Protein AF-A0A8X7E556-F1 (afdb_monomer_lite)

Sequence (331 aa):
MNLLAHVLAAILVTRLVVPGTPDPTPWAVLHTPAYVSALIASVLPDLDHVPHLLRALKSGRFGPGSRSPLHELPGLAIYSATALVLGLWGLGAPFMAGIATHYLLDYGTRPVRPAHPLSERVVFYGLAPRRDLRALVYYDVGFTGFLLTALLYFLHPLSLLLAIPSAAFLLASLRGVDEGEVESGTGGVRYASLPSRAKELVLRYVRPVVRVLAPLGPSRISGLSMFLTLPVPLLVSRGHWYAAAAVLICVLILDSLDGAVARYLGISGSPTGWLTDVSADRVSEALMCVALPWPFTLLLTINVVLTLLSLRWGRNVILPLRHLAVIYLIL

Structure (mmCIF, N/CA/C/O backbone):
data_AF-A0A8X7E556-F1
#
_entry.id   AF-A0A8X7E556-F1
#
loop_
_atom_site.group_PDB
_atom_site.id
_atom_site.type_symbol
_atom_site.label_atom_id
_atom_si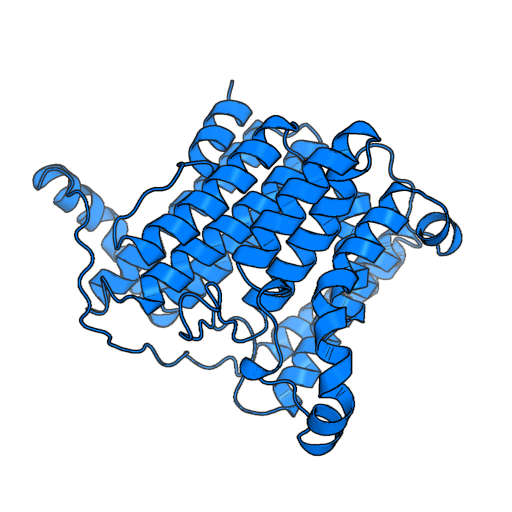te.label_alt_id
_atom_site.label_comp_id
_atom_site.label_asym_id
_atom_site.label_entity_id
_atom_site.label_seq_id
_atom_site.pdbx_PDB_ins_code
_atom_site.Cartn_x
_atom_site.Cartn_y
_atom_site.Cartn_z
_atom_site.occupancy
_atom_site.B_iso_or_equiv
_atom_site.auth_seq_id
_atom_site.auth_comp_id
_atom_site.auth_asym_id
_atom_site.auth_atom_id
_atom_site.pdbx_PDB_model_num
ATOM 1 N N . MET A 1 1 ? 13.343 -8.161 6.930 1.00 81.69 1 MET A N 1
ATOM 2 C CA . MET A 1 1 ? 12.023 -8.016 7.564 1.00 81.69 1 MET A CA 1
ATOM 3 C C . MET A 1 1 ? 12.149 -6.940 8.621 1.00 81.69 1 MET A C 1
ATOM 5 O O . MET A 1 1 ? 12.954 -7.108 9.531 1.00 81.69 1 MET A O 1
ATOM 9 N N . ASN A 1 2 ? 11.446 -5.821 8.461 1.00 91.88 2 ASN A N 1
ATOM 10 C CA . ASN A 1 2 ? 11.454 -4.729 9.433 1.00 91.88 2 ASN A CA 1
ATOM 11 C C . ASN A 1 2 ? 10.142 -4.778 10.225 1.00 91.88 2 ASN A C 1
ATOM 13 O O . ASN A 1 2 ? 9.269 -3.930 10.063 1.00 91.88 2 ASN A O 1
ATOM 17 N N . LEU A 1 3 ? 10.001 -5.818 11.055 1.00 95.19 3 LEU A N 1
ATOM 18 C CA . LEU A 1 3 ? 8.771 -6.110 11.804 1.00 95.19 3 LEU A CA 1
ATOM 19 C C . LEU A 1 3 ? 8.285 -4.905 12.615 1.00 95.19 3 LEU A C 1
ATOM 21 O O . LEU A 1 3 ? 7.090 -4.627 12.681 1.00 95.19 3 LEU A O 1
ATOM 25 N N . LEU A 1 4 ? 9.229 -4.157 13.192 1.00 96.44 4 LEU A N 1
ATOM 26 C CA . LEU A 1 4 ? 8.921 -2.970 13.974 1.00 96.44 4 LEU A CA 1
ATOM 27 C C . LEU A 1 4 ? 8.284 -1.870 13.113 1.00 96.44 4 LEU A C 1
ATOM 29 O O . LEU A 1 4 ? 7.310 -1.268 13.550 1.00 96.44 4 LEU A O 1
ATOM 33 N N . ALA A 1 5 ? 8.767 -1.632 11.889 1.00 96.69 5 ALA A N 1
ATOM 34 C CA . ALA A 1 5 ? 8.128 -0.676 10.984 1.00 96.69 5 ALA A CA 1
ATOM 35 C C . ALA A 1 5 ? 6.695 -1.091 10.618 1.00 96.69 5 ALA A C 1
ATOM 37 O O . ALA A 1 5 ? 5.811 -0.238 10.633 1.00 96.69 5 ALA A O 1
ATOM 38 N N . HIS A 1 6 ? 6.447 -2.381 10.351 1.00 97.50 6 HIS A N 1
ATOM 39 C CA . HIS A 1 6 ? 5.097 -2.885 10.058 1.00 97.50 6 HIS A CA 1
ATOM 40 C C . HIS A 1 6 ? 4.141 -2.649 11.235 1.00 97.50 6 HIS A C 1
ATOM 42 O O . HIS A 1 6 ? 3.070 -2.070 11.053 1.00 97.50 6 HIS A O 1
ATOM 48 N N . VAL A 1 7 ? 4.567 -2.998 12.452 1.00 98.00 7 VAL A N 1
ATOM 49 C CA . VAL A 1 7 ? 3.801 -2.772 13.688 1.00 98.00 7 VAL A CA 1
ATOM 50 C C . VAL A 1 7 ? 3.516 -1.284 13.913 1.00 98.00 7 VAL A C 1
ATOM 52 O O . VAL A 1 7 ? 2.371 -0.901 14.152 1.00 98.00 7 VAL A O 1
ATOM 55 N N . LEU A 1 8 ? 4.534 -0.425 13.810 1.00 97.88 8 LEU A N 1
ATOM 56 C CA . LEU A 1 8 ? 4.378 1.017 14.021 1.00 97.88 8 LEU A CA 1
ATOM 57 C C . LEU A 1 8 ? 3.446 1.646 12.977 1.00 97.88 8 LEU A C 1
ATOM 59 O O . LEU A 1 8 ? 2.578 2.440 13.338 1.00 97.88 8 LEU A O 1
ATOM 63 N N . ALA A 1 9 ? 3.592 1.280 11.700 1.00 97.88 9 ALA A N 1
ATOM 64 C CA . ALA A 1 9 ? 2.730 1.773 10.630 1.00 97.88 9 ALA A CA 1
ATOM 65 C C . ALA A 1 9 ? 1.270 1.343 10.834 1.00 97.88 9 ALA A C 1
ATOM 67 O O . ALA A 1 9 ? 0.370 2.172 10.701 1.00 97.88 9 ALA A O 1
ATOM 68 N N . ALA A 1 10 ? 1.033 0.087 11.226 1.00 98.31 10 ALA A N 1
ATOM 69 C CA . ALA A 1 10 ? -0.304 -0.419 11.513 1.00 98.31 10 ALA A CA 1
ATOM 70 C C . ALA A 1 10 ? -0.966 0.329 12.681 1.00 98.31 10 ALA A C 1
ATOM 72 O O . ALA A 1 10 ? -2.120 0.744 12.562 1.00 98.31 10 ALA A O 1
ATOM 73 N N . ILE A 1 11 ? -0.236 0.571 13.779 1.00 98.38 11 ILE A N 1
ATOM 74 C CA . ILE A 1 11 ? -0.732 1.366 14.916 1.00 98.38 11 ILE A CA 1
ATOM 75 C C . ILE A 1 11 ? -1.073 2.790 14.461 1.00 98.38 11 ILE A C 1
ATOM 77 O O . ILE A 1 11 ? -2.173 3.274 14.729 1.00 98.38 11 ILE A O 1
ATOM 81 N N . LEU A 1 12 ? -0.161 3.453 13.745 1.00 97.81 12 LEU A N 1
ATOM 82 C CA . LEU A 1 12 ? -0.348 4.826 13.276 1.00 97.81 12 LEU A CA 1
ATOM 83 C C . LEU A 1 12 ? -1.564 4.968 12.366 1.00 97.81 12 LEU A C 1
ATOM 85 O O . LEU A 1 12 ? -2.403 5.835 12.602 1.00 97.81 12 LEU A O 1
ATOM 89 N N . VAL A 1 13 ? -1.685 4.118 11.345 1.00 98.00 13 VAL A N 1
ATOM 90 C CA . VAL A 1 13 ? -2.819 4.175 10.416 1.00 98.00 13 VAL A CA 1
ATOM 91 C C . VAL A 1 13 ? -4.119 3.846 11.138 1.00 98.00 13 VAL A C 1
ATOM 93 O O . VAL A 1 13 ? -5.098 4.562 10.949 1.00 98.00 13 VAL A O 1
ATOM 96 N N . THR A 1 14 ? -4.132 2.853 12.030 1.00 98.38 14 THR A N 1
ATOM 97 C CA . THR A 1 14 ? -5.327 2.536 12.830 1.00 98.38 14 THR A CA 1
ATOM 98 C C . THR A 1 14 ? -5.754 3.737 13.668 1.00 98.38 14 THR A C 1
ATOM 100 O O . THR A 1 14 ? -6.905 4.157 13.591 1.00 98.38 14 THR A O 1
ATOM 103 N N . ARG A 1 15 ? -4.819 4.369 14.387 1.00 97.56 15 ARG A N 1
ATOM 104 C CA . ARG A 1 15 ? -5.090 5.572 15.186 1.00 97.56 15 ARG A CA 1
ATOM 105 C C . ARG A 1 15 ? -5.648 6.722 14.351 1.00 97.56 15 ARG A C 1
ATOM 107 O O . ARG A 1 15 ? -6.526 7.454 14.807 1.00 97.56 15 ARG A O 1
ATOM 114 N N . LEU A 1 16 ? -5.062 6.941 13.180 1.00 97.12 16 LEU A N 1
ATOM 115 C CA . LEU A 1 16 ? -5.322 8.103 12.338 1.00 97.12 16 LEU A CA 1
ATOM 116 C C . LEU A 1 16 ? -6.587 7.964 11.485 1.00 97.12 16 LEU A C 1
ATOM 118 O O . LEU A 1 16 ? -7.213 8.972 11.153 1.00 97.12 16 LEU A O 1
ATOM 122 N N . VAL A 1 17 ? -6.935 6.737 11.103 1.00 97.62 17 VAL A N 1
ATOM 123 C CA . VAL A 1 17 ? -7.960 6.465 10.093 1.00 97.62 17 VAL A CA 1
ATOM 124 C C . VAL A 1 17 ? -9.188 5.784 10.685 1.00 97.62 17 VAL A C 1
ATOM 126 O O . VAL A 1 17 ? -10.298 6.111 10.276 1.00 97.62 17 VAL A O 1
ATOM 129 N N . VAL A 1 18 ? -9.028 4.870 11.647 1.00 97.62 18 VAL A N 1
ATOM 130 C CA . VAL A 1 18 ? -10.161 4.115 12.194 1.00 97.62 18 VAL A CA 1
ATOM 131 C C . VAL A 1 18 ? -10.884 4.953 13.259 1.00 97.62 18 VAL A C 1
ATOM 133 O O . VAL A 1 18 ? -10.284 5.263 14.297 1.00 97.62 18 VAL A O 1
ATOM 136 N N . PRO A 1 19 ? -12.173 5.297 13.056 1.00 95.94 19 PRO A N 1
ATOM 137 C CA . PRO A 1 19 ? -12.931 6.121 13.994 1.00 95.94 19 PRO A CA 1
ATOM 138 C C . PRO A 1 19 ? -13.004 5.517 15.400 1.00 95.94 19 PRO A C 1
ATOM 140 O O . PRO A 1 19 ? -13.130 4.306 15.563 1.00 95.94 19 PRO A O 1
ATOM 143 N N . GLY A 1 20 ? -12.952 6.372 16.424 1.00 95.69 20 GLY A N 1
ATOM 144 C CA . GLY A 1 20 ? -13.083 5.956 17.826 1.00 95.69 20 GLY A CA 1
ATOM 145 C C . GLY A 1 20 ? -11.850 5.266 18.423 1.00 95.69 20 GLY A C 1
ATOM 146 O O . GLY A 1 20 ? -11.884 4.881 19.589 1.00 95.69 20 GLY A O 1
ATOM 147 N N . THR A 1 21 ? -10.755 5.131 17.670 1.00 97.38 21 THR A N 1
ATOM 148 C CA . THR A 1 21 ? -9.515 4.541 18.188 1.00 97.38 21 THR A CA 1
ATOM 149 C C . THR A 1 21 ? -8.826 5.506 19.171 1.00 97.38 21 THR A C 1
ATOM 151 O O . THR A 1 21 ? -8.514 6.636 18.780 1.00 97.38 21 THR A O 1
ATOM 154 N N . PRO A 1 22 ? -8.559 5.097 20.429 1.00 97.25 22 PRO A N 1
ATOM 155 C CA . PRO A 1 22 ? -7.905 5.941 21.431 1.00 97.25 22 PRO A CA 1
ATOM 156 C C . PRO A 1 22 ? -6.423 6.159 21.112 1.00 97.25 22 PRO A C 1
ATOM 158 O O . PRO A 1 22 ? -5.844 5.436 20.300 1.00 97.25 22 PRO A O 1
ATOM 161 N N . ASP A 1 23 ? -5.778 7.115 21.783 1.00 96.50 23 ASP A N 1
ATOM 162 C CA . ASP A 1 23 ? -4.336 7.334 21.633 1.00 96.50 23 ASP A CA 1
ATOM 163 C C . ASP A 1 23 ? -3.521 6.065 21.951 1.00 96.50 23 ASP A C 1
ATOM 165 O O . ASP A 1 23 ? -3.871 5.312 22.869 1.00 96.50 23 ASP A O 1
ATOM 169 N N . PRO A 1 24 ? -2.440 5.797 21.194 1.00 96.69 24 PRO A N 1
ATOM 170 C CA . PRO A 1 24 ? -1.721 4.527 21.207 1.00 96.69 24 PRO A CA 1
ATOM 171 C C . PRO A 1 24 ? -0.770 4.406 22.409 1.00 96.69 24 PRO A C 1
ATOM 173 O O . PRO A 1 24 ? 0.439 4.231 22.264 1.00 96.69 24 PRO A O 1
ATOM 176 N N . THR A 1 25 ? -1.308 4.491 23.625 1.00 96.50 25 THR A N 1
ATOM 177 C CA . THR A 1 25 ? -0.570 4.108 24.837 1.00 96.50 25 THR A CA 1
ATOM 178 C C . THR A 1 25 ? -0.274 2.603 24.817 1.00 96.50 25 THR A C 1
ATOM 180 O O . THR A 1 25 ? -1.049 1.847 24.222 1.00 96.50 25 THR A O 1
ATOM 183 N N . PRO A 1 26 ? 0.785 2.117 25.497 1.00 95.81 26 PRO A N 1
ATOM 184 C CA . PRO A 1 26 ? 1.066 0.680 25.568 1.00 95.81 26 PRO A CA 1
ATOM 185 C C . PRO A 1 26 ? -0.143 -0.150 26.022 1.00 95.81 26 PRO A C 1
ATOM 187 O O . PRO A 1 26 ? -0.419 -1.207 25.461 1.00 95.81 26 PRO A O 1
ATOM 190 N N . TRP A 1 27 ? -0.919 0.361 26.985 1.00 96.56 27 TRP A N 1
ATOM 191 C CA . TRP A 1 27 ? -2.146 -0.289 27.442 1.00 96.56 27 TRP A CA 1
ATOM 192 C C . TRP A 1 27 ? -3.224 -0.332 26.354 1.00 96.56 27 TRP A C 1
ATOM 194 O O . TRP A 1 27 ? -3.774 -1.400 26.081 1.00 96.56 27 TRP A O 1
ATOM 204 N N . ALA A 1 28 ? -3.503 0.806 25.709 1.00 97.62 28 ALA A N 1
ATOM 205 C CA . ALA A 1 28 ? -4.519 0.898 24.666 1.00 97.62 28 ALA A CA 1
ATOM 206 C C . ALA A 1 28 ? -4.194 -0.005 23.472 1.00 97.62 28 ALA A C 1
ATOM 208 O O . ALA A 1 28 ? -5.084 -0.697 22.984 1.00 97.62 28 ALA A O 1
ATOM 209 N N . VAL A 1 29 ? -2.932 -0.047 23.037 1.00 97.31 29 VAL A N 1
ATOM 210 C CA . VAL A 1 29 ? -2.479 -0.883 21.915 1.00 97.31 29 VAL A CA 1
ATOM 211 C C . VAL A 1 29 ? -2.721 -2.372 22.179 1.00 97.31 29 VAL A C 1
ATOM 213 O O . VAL A 1 29 ? -3.122 -3.096 21.271 1.00 97.31 29 VAL A O 1
ATOM 216 N N . LEU A 1 30 ? -2.534 -2.825 23.420 1.00 97.19 30 LEU A N 1
ATOM 217 C CA . LEU A 1 30 ? -2.695 -4.234 23.790 1.00 97.19 30 LEU A CA 1
ATOM 218 C C . LEU A 1 30 ? -4.149 -4.647 24.064 1.00 97.19 30 LEU A C 1
ATOM 220 O O . LEU A 1 30 ? -4.470 -5.823 23.926 1.00 97.19 30 LEU A O 1
ATOM 224 N N . HIS A 1 31 ? -5.022 -3.710 24.448 1.00 97.81 31 HIS A N 1
ATOM 225 C CA . HIS A 1 31 ? -6.375 -4.034 24.929 1.00 97.81 31 HIS A CA 1
ATOM 226 C C . HIS A 1 31 ? -7.508 -3.464 24.069 1.00 97.81 31 HIS A C 1
ATOM 228 O O . HIS A 1 31 ? -8.663 -3.834 24.265 1.00 97.81 31 HIS A O 1
ATOM 234 N N . THR A 1 32 ? -7.219 -2.585 23.105 1.00 98.31 32 THR A N 1
ATOM 235 C CA . THR A 1 32 ? -8.238 -2.093 22.166 1.00 98.31 32 THR A CA 1
ATOM 236 C C . THR A 1 32 ? -8.374 -3.078 21.004 1.00 98.31 32 THR A C 1
ATOM 238 O O . THR A 1 32 ? -7.392 -3.281 20.283 1.00 98.31 32 THR A O 1
ATOM 241 N N . PRO A 1 33 ? -9.573 -3.630 20.732 1.00 98.44 33 PRO A N 1
ATOM 242 C CA . PRO A 1 33 ? -9.769 -4.612 19.662 1.00 98.44 33 PRO A CA 1
ATOM 243 C C . PRO A 1 33 ? -9.285 -4.146 18.281 1.00 98.44 33 PRO A C 1
ATOM 245 O O . PRO A 1 33 ? -8.740 -4.941 17.520 1.00 98.44 33 PRO A O 1
ATOM 248 N N . ALA A 1 34 ? -9.425 -2.850 17.974 1.00 98.44 34 ALA A N 1
ATOM 249 C CA . ALA A 1 34 ? -8.929 -2.264 16.731 1.00 98.44 34 ALA A CA 1
ATOM 250 C C . ALA A 1 34 ? -7.401 -2.395 16.592 1.00 98.44 34 ALA A C 1
ATOM 252 O O . ALA A 1 34 ? -6.924 -2.901 15.578 1.00 98.44 34 ALA A O 1
ATOM 253 N N . TYR A 1 35 ? -6.633 -2.009 17.618 1.00 98.50 35 TYR A N 1
ATOM 254 C CA . TYR A 1 35 ? -5.175 -2.153 17.591 1.00 98.50 35 TYR A CA 1
ATOM 255 C C . TYR A 1 35 ? -4.755 -3.617 17.525 1.00 98.50 35 TYR A C 1
ATOM 257 O O . TYR A 1 35 ? -3.917 -3.959 16.698 1.00 98.50 35 TYR A O 1
ATOM 265 N N . VAL A 1 36 ? -5.368 -4.494 18.323 1.00 98.56 36 VAL A N 1
ATOM 266 C CA . VAL A 1 36 ? -5.051 -5.930 18.307 1.00 98.56 36 VAL A CA 1
ATOM 267 C C . VAL A 1 36 ? -5.292 -6.533 16.920 1.00 98.56 36 VAL A C 1
ATOM 269 O O . VAL A 1 36 ? -4.421 -7.222 16.393 1.00 98.56 36 VAL A O 1
ATOM 272 N N . SER A 1 37 ? -6.431 -6.220 16.294 1.00 98.62 37 SER A N 1
ATOM 273 C CA . SER A 1 37 ? -6.759 -6.651 14.930 1.00 98.62 37 SER A CA 1
ATOM 274 C C . SER A 1 37 ? -5.707 -6.181 13.917 1.00 98.62 37 SER A C 1
ATOM 276 O O . SER A 1 37 ? -5.159 -6.996 13.175 1.00 98.62 37 SER A O 1
ATOM 278 N N . ALA A 1 38 ? -5.353 -4.892 13.938 1.00 98.62 38 ALA A N 1
ATOM 279 C CA . ALA A 1 38 ? -4.345 -4.323 13.045 1.00 98.62 38 ALA A CA 1
ATOM 280 C C . ALA A 1 38 ? -2.946 -4.924 13.260 1.00 98.62 38 ALA A C 1
ATOM 282 O O . ALA A 1 38 ? -2.246 -5.219 12.292 1.00 98.62 38 ALA A O 1
ATOM 283 N N . LEU A 1 39 ? -2.545 -5.142 14.516 1.00 98.38 39 LEU A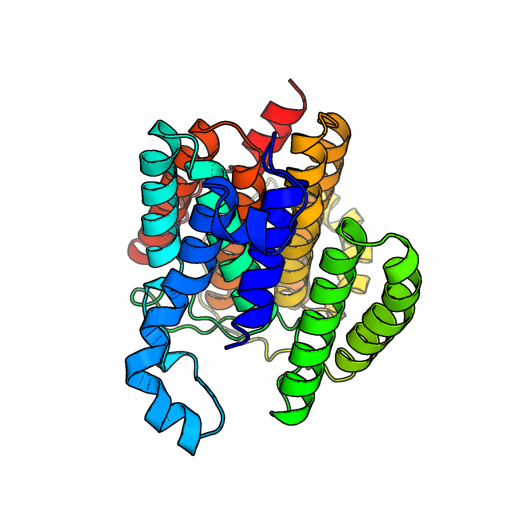 N 1
ATOM 284 C CA . LEU A 1 39 ? -1.262 -5.745 14.869 1.00 98.38 39 LEU A CA 1
ATOM 285 C C . LEU A 1 39 ? -1.152 -7.176 14.358 1.00 98.38 39 LEU A C 1
ATOM 287 O O . LEU A 1 39 ? -0.174 -7.497 13.684 1.00 98.38 39 LEU A O 1
ATOM 291 N N . ILE A 1 40 ? -2.166 -8.008 14.623 1.00 98.44 40 ILE A N 1
ATOM 292 C CA . ILE A 1 40 ? -2.225 -9.379 14.104 1.00 98.44 40 ILE A CA 1
ATOM 293 C C . ILE A 1 40 ? -2.065 -9.346 12.588 1.00 98.44 40 ILE A C 1
ATOM 295 O O . ILE A 1 40 ? -1.195 -10.026 12.050 1.00 98.44 40 ILE A O 1
ATOM 299 N N . ALA A 1 41 ? -2.848 -8.509 11.908 1.00 98.44 41 ALA A N 1
ATOM 300 C CA . ALA A 1 41 ? -2.817 -8.425 10.457 1.00 98.44 41 ALA A CA 1
ATOM 301 C C . ALA A 1 41 ? -1.454 -7.946 9.919 1.00 98.44 41 ALA A C 1
ATOM 303 O O . ALA A 1 41 ? -0.977 -8.467 8.919 1.00 98.44 41 ALA A O 1
ATOM 304 N N . SER A 1 42 ? -0.784 -7.016 10.606 1.00 97.88 42 SER A N 1
ATOM 305 C CA . SER A 1 42 ? 0.530 -6.497 10.192 1.00 97.88 42 SER A CA 1
ATOM 306 C C . SER A 1 42 ? 1.678 -7.509 10.299 1.00 97.88 42 SER A C 1
ATOM 308 O O . SER A 1 42 ? 2.676 -7.369 9.595 1.00 97.88 42 SER A O 1
ATOM 310 N N . VAL A 1 43 ? 1.542 -8.517 11.169 1.00 97.62 43 VAL A N 1
ATOM 311 C CA . VAL A 1 43 ? 2.564 -9.548 11.433 1.00 97.62 43 VAL A CA 1
ATOM 312 C C . VAL A 1 43 ? 2.244 -10.864 10.723 1.00 97.62 43 VAL A C 1
ATOM 314 O O . VAL A 1 43 ? 3.148 -11.639 10.426 1.00 97.62 43 VAL A O 1
ATOM 317 N N . LEU A 1 44 ? 0.967 -11.129 10.442 1.00 97.19 44 LEU A N 1
ATOM 318 C CA . LEU A 1 44 ? 0.502 -12.402 9.899 1.00 97.19 44 LEU A CA 1
ATOM 319 C C . LEU A 1 44 ? 1.225 -12.840 8.607 1.00 97.19 44 LEU A C 1
ATOM 321 O O . LEU A 1 44 ? 1.596 -14.014 8.555 1.00 97.19 44 LEU A O 1
ATOM 325 N N . PRO A 1 45 ? 1.478 -11.969 7.605 1.00 97.06 45 PRO A N 1
ATOM 326 C CA . PRO A 1 45 ? 2.236 -12.369 6.416 1.00 97.06 45 PRO A CA 1
ATOM 327 C C . PRO A 1 45 ? 3.657 -12.835 6.767 1.00 97.06 45 PRO A C 1
ATOM 329 O O . PRO A 1 45 ? 4.092 -13.894 6.324 1.00 97.06 45 PRO A O 1
ATOM 332 N N . ASP A 1 46 ? 4.340 -12.114 7.662 1.00 96.06 46 ASP A N 1
ATOM 333 C CA . ASP A 1 46 ? 5.726 -12.379 8.076 1.00 96.06 46 ASP A CA 1
ATOM 334 C C . ASP A 1 46 ? 5.924 -13.709 8.819 1.00 96.06 46 ASP A C 1
ATOM 336 O O . ASP A 1 46 ? 7.059 -14.172 8.968 1.00 96.06 46 ASP A O 1
ATOM 340 N N . LEU A 1 47 ? 4.853 -14.371 9.269 1.00 95.12 47 LEU A N 1
ATOM 341 C CA . LEU A 1 47 ? 4.970 -15.695 9.885 1.00 95.12 47 LEU A CA 1
ATOM 342 C C . LEU A 1 47 ? 5.535 -16.744 8.916 1.00 95.12 47 LEU A C 1
ATOM 344 O O . LEU A 1 47 ? 6.133 -17.728 9.359 1.00 95.12 47 LEU A O 1
ATOM 348 N N . ASP A 1 48 ? 5.425 -16.525 7.605 1.00 92.56 48 ASP A N 1
ATOM 349 C CA . ASP A 1 48 ? 6.013 -17.417 6.607 1.00 92.56 48 ASP A CA 1
ATOM 350 C C . ASP A 1 48 ? 7.553 -17.366 6.554 1.00 92.56 48 ASP A C 1
ATOM 352 O O . ASP A 1 48 ? 8.190 -18.253 5.984 1.00 92.56 48 ASP A O 1
ATOM 356 N N . HIS A 1 49 ? 8.171 -16.365 7.190 1.00 92.19 49 HIS A N 1
ATOM 357 C CA . HIS A 1 49 ? 9.620 -16.229 7.270 1.00 92.19 49 HIS A CA 1
ATOM 358 C C . HIS A 1 49 ? 10.223 -17.126 8.352 1.00 92.19 49 HIS A C 1
ATOM 360 O O . HIS A 1 49 ? 11.425 -17.410 8.310 1.00 92.19 49 HIS A O 1
ATOM 366 N N . VAL A 1 50 ? 9.412 -17.623 9.295 1.00 93.38 50 VAL A N 1
ATOM 367 C CA . VAL A 1 50 ? 9.865 -18.443 10.430 1.00 93.38 50 VAL A CA 1
ATOM 368 C C . VAL A 1 50 ? 10.659 -19.682 9.981 1.00 93.38 50 VAL A C 1
ATOM 370 O O . VAL A 1 50 ? 11.782 -19.860 10.465 1.00 93.38 50 VAL A O 1
ATOM 373 N N . PRO A 1 51 ? 10.201 -20.492 9.001 1.00 93.81 51 PRO A N 1
ATOM 374 C CA . PRO A 1 51 ? 10.970 -21.636 8.496 1.00 93.81 51 PRO A CA 1
ATOM 375 C C . PRO A 1 51 ? 12.306 -21.253 7.836 1.00 93.81 51 PRO A C 1
ATOM 377 O O . PRO A 1 51 ? 13.192 -22.095 7.671 1.00 93.81 51 PRO A O 1
ATOM 380 N N . HIS A 1 52 ? 12.472 -19.988 7.443 1.00 92.31 52 HIS A N 1
ATOM 381 C CA . HIS A 1 52 ? 13.642 -19.484 6.726 1.00 92.31 52 HIS A CA 1
ATOM 382 C C . HIS A 1 52 ? 14.643 -18.733 7.617 1.00 92.31 52 HIS A C 1
ATOM 384 O O . HIS A 1 52 ? 15.739 -18.420 7.144 1.00 92.31 52 HIS A O 1
ATOM 390 N N . LEU A 1 53 ? 14.332 -18.508 8.902 1.00 91.00 53 LEU A N 1
ATOM 391 C CA . LEU A 1 53 ? 15.167 -17.746 9.842 1.00 91.00 53 LEU A CA 1
ATOM 392 C C . LEU A 1 53 ? 16.613 -18.250 9.904 1.00 91.00 53 LEU A C 1
ATOM 394 O O . LEU A 1 53 ? 17.544 -17.460 9.777 1.00 91.00 53 LEU A O 1
ATOM 398 N N . LEU A 1 54 ? 16.826 -19.565 10.018 1.00 90.06 54 LEU A N 1
ATOM 399 C CA . LEU A 1 54 ? 18.177 -20.138 10.093 1.00 90.06 54 LEU A CA 1
ATOM 400 C C . LEU A 1 54 ? 19.012 -19.864 8.835 1.00 90.06 54 LEU A C 1
ATOM 402 O O . LEU A 1 54 ? 20.219 -19.643 8.927 1.00 90.06 54 LEU A O 1
ATOM 406 N N . ARG A 1 55 ? 18.385 -19.873 7.652 1.00 90.12 55 ARG A N 1
ATOM 407 C CA . ARG A 1 55 ? 19.075 -19.541 6.395 1.00 90.12 55 ARG A CA 1
ATOM 408 C C . ARG A 1 55 ? 19.355 -18.044 6.318 1.00 90.12 55 ARG A C 1
ATOM 410 O O . ARG A 1 55 ? 20.460 -17.669 5.940 1.00 90.12 55 ARG A O 1
ATOM 417 N N . ALA A 1 56 ? 18.392 -17.217 6.721 1.00 88.00 56 ALA A N 1
ATOM 418 C CA . ALA A 1 56 ? 18.521 -15.764 6.733 1.00 88.00 56 ALA A CA 1
ATOM 419 C C . ALA A 1 56 ? 19.603 -15.276 7.706 1.00 88.00 56 ALA A C 1
ATOM 421 O O . ALA A 1 56 ? 20.349 -14.364 7.368 1.00 88.00 56 ALA A O 1
ATOM 422 N N . LEU A 1 57 ? 19.753 -15.916 8.872 1.00 88.12 57 LEU A N 1
ATOM 423 C CA . LEU A 1 57 ? 20.834 -15.626 9.821 1.00 88.12 57 LEU A CA 1
ATOM 424 C C . LEU A 1 57 ? 22.218 -15.894 9.215 1.00 88.12 57 LEU A C 1
ATOM 426 O O . LEU A 1 57 ? 23.159 -15.159 9.496 1.00 88.12 57 LEU A O 1
ATOM 430 N N . LYS A 1 58 ? 22.343 -16.910 8.352 1.00 90.19 58 LYS A N 1
ATOM 431 C CA . LYS A 1 58 ? 23.601 -17.223 7.654 1.00 90.19 58 LYS A CA 1
ATOM 432 C C . LYS A 1 58 ? 23.882 -16.278 6.486 1.00 90.19 58 LYS A C 1
ATOM 434 O O . LYS A 1 58 ? 25.025 -15.891 6.282 1.00 90.19 58 LYS A O 1
ATOM 439 N N . SER A 1 59 ? 22.864 -15.930 5.699 1.00 84.75 59 SER A N 1
ATOM 440 C CA . SER A 1 59 ? 23.009 -15.062 4.520 1.00 84.75 59 SER A CA 1
ATOM 441 C C . SER A 1 59 ? 22.963 -13.567 4.848 1.00 84.75 59 SER A C 1
ATOM 443 O O . SER A 1 59 ? 23.224 -12.744 3.971 1.00 84.75 59 SER A O 1
ATOM 445 N N . GLY A 1 60 ? 22.544 -13.208 6.063 1.00 83.00 60 GLY A N 1
ATOM 446 C CA . GLY A 1 60 ? 22.233 -11.840 6.468 1.00 83.00 60 GLY A CA 1
ATOM 447 C C . GLY A 1 60 ? 20.997 -11.243 5.783 1.00 83.00 60 GLY A C 1
ATOM 448 O O . GLY A 1 60 ? 20.726 -10.059 5.968 1.00 83.00 60 GLY A O 1
ATOM 449 N N . ARG A 1 61 ? 20.251 -12.010 4.966 1.00 81.44 61 ARG A N 1
ATOM 450 C CA . ARG A 1 61 ? 19.097 -11.491 4.210 1.00 81.44 61 ARG A CA 1
ATOM 451 C C . ARG A 1 61 ? 18.033 -12.536 3.878 1.00 81.44 61 ARG A C 1
ATOM 453 O O . ARG A 1 61 ? 18.343 -13.665 3.497 1.00 81.44 61 ARG A O 1
ATOM 460 N N . PHE A 1 62 ? 16.778 -12.095 3.909 1.00 84.62 62 PHE A N 1
ATOM 461 C CA . PHE A 1 62 ? 15.654 -12.781 3.270 1.00 84.62 62 PHE A CA 1
ATOM 462 C C . PHE A 1 62 ? 15.624 -12.412 1.783 1.00 84.62 62 PHE A C 1
ATOM 464 O O . PHE A 1 62 ? 15.700 -11.233 1.435 1.00 84.62 62 PHE A O 1
ATOM 471 N N . GLY A 1 63 ? 15.574 -13.413 0.906 1.00 84.12 63 GLY A N 1
ATOM 472 C CA . GLY A 1 63 ? 15.436 -13.207 -0.538 1.00 84.12 63 GLY A CA 1
ATOM 473 C C . GLY A 1 63 ? 13.971 -13.297 -0.977 1.00 84.12 63 GLY A C 1
ATOM 474 O O . GLY A 1 63 ? 13.147 -13.793 -0.214 1.00 84.12 63 GLY A O 1
ATOM 475 N N . PRO A 1 64 ? 13.623 -12.915 -2.218 1.00 84.44 64 PRO A N 1
ATOM 476 C CA . PRO A 1 64 ? 12.252 -13.063 -2.718 1.00 84.44 64 PRO A CA 1
ATOM 477 C C . PRO A 1 64 ? 11.718 -14.500 -2.605 1.00 84.44 64 PRO A C 1
ATOM 479 O O . PRO A 1 64 ? 10.545 -14.703 -2.318 1.00 84.44 64 PRO A O 1
ATOM 482 N N . GLY A 1 65 ? 12.592 -15.502 -2.750 1.00 85.75 65 GLY A N 1
ATOM 483 C CA . GLY A 1 65 ? 12.242 -16.920 -2.623 1.00 85.75 65 GLY A CA 1
ATOM 484 C C . GLY A 1 65 ? 11.954 -17.417 -1.199 1.00 85.75 65 GLY A C 1
ATOM 485 O O . GLY A 1 65 ? 11.587 -18.576 -1.052 1.00 85.75 65 GLY A O 1
ATOM 486 N N . SER A 1 66 ? 12.131 -16.595 -0.157 1.00 87.94 66 SER A N 1
ATOM 487 C CA . SER A 1 66 ? 11.705 -16.935 1.214 1.00 87.94 66 SER A CA 1
ATOM 488 C C . SER A 1 66 ? 10.314 -16.403 1.569 1.00 87.94 66 SER A C 1
ATOM 490 O O . SER A 1 66 ? 9.904 -16.546 2.714 1.00 87.94 66 SER A O 1
ATOM 492 N N . ARG A 1 67 ? 9.630 -15.749 0.622 1.00 91.19 67 ARG A N 1
ATOM 493 C CA . ARG A 1 67 ? 8.245 -15.277 0.753 1.00 91.19 67 ARG A CA 1
ATOM 494 C C . ARG A 1 67 ? 7.296 -16.324 0.194 1.00 91.19 67 ARG A C 1
ATOM 496 O O . ARG A 1 67 ? 7.538 -16.854 -0.893 1.00 91.19 67 ARG A O 1
ATOM 503 N N . SER A 1 68 ? 6.226 -16.607 0.914 1.00 94.88 68 SER A N 1
ATOM 504 C CA . SER A 1 68 ? 5.115 -17.416 0.430 1.00 94.88 68 SER A CA 1
ATOM 505 C C . SER A 1 68 ? 4.168 -16.565 -0.431 1.00 94.88 68 SER A C 1
ATOM 507 O O . SER A 1 68 ? 4.307 -15.341 -0.495 1.00 94.88 68 SER A O 1
ATOM 509 N N . PRO A 1 69 ? 3.157 -17.176 -1.073 1.00 96.75 69 PRO A N 1
ATOM 510 C CA . PRO A 1 69 ? 2.095 -16.432 -1.751 1.00 96.75 69 PRO A CA 1
ATOM 511 C C . PRO A 1 69 ? 1.318 -15.455 -0.848 1.00 96.75 69 PRO A C 1
ATOM 513 O O . PRO A 1 69 ? 0.580 -14.620 -1.369 1.00 96.75 69 PRO A O 1
ATOM 516 N N . LEU A 1 70 ? 1.455 -15.547 0.485 1.00 96.50 70 LEU A N 1
ATOM 517 C CA . LEU A 1 70 ? 0.789 -14.653 1.435 1.00 96.50 70 LEU A CA 1
ATOM 518 C C . LEU A 1 70 ? 1.375 -13.233 1.467 1.00 96.50 70 LEU A C 1
ATOM 520 O O . LEU A 1 70 ? 0.664 -12.321 1.876 1.00 96.50 70 LEU A O 1
ATOM 524 N N . HIS A 1 71 ? 2.606 -13.010 0.997 1.00 95.75 71 HIS A N 1
ATOM 525 C CA . HIS A 1 71 ? 3.171 -11.658 0.801 1.00 95.75 71 HIS A CA 1
ATOM 526 C C . HIS A 1 71 ? 2.800 -11.031 -0.547 1.00 95.75 71 HIS A C 1
ATOM 528 O O . HIS A 1 71 ? 3.210 -9.913 -0.852 1.00 95.75 71 HIS A O 1
ATOM 534 N N . GLU A 1 72 ? 2.057 -11.756 -1.377 1.00 96.62 72 GLU A N 1
ATOM 535 C CA . GLU A 1 72 ? 1.816 -11.414 -2.775 1.00 96.62 72 GLU A CA 1
ATOM 536 C C . GLU A 1 72 ? 0.308 -11.217 -3.025 1.00 96.62 72 GLU A C 1
ATOM 538 O O . GLU A 1 72 ? -0.517 -11.385 -2.130 1.00 96.62 72 GLU A O 1
ATOM 543 N N . LEU A 1 73 ? -0.110 -10.856 -4.241 1.00 97.75 73 LEU A N 1
ATOM 544 C CA . LEU A 1 73 ? -1.522 -10.578 -4.544 1.00 97.75 73 LEU A CA 1
ATOM 545 C C . LEU A 1 73 ? -2.505 -11.706 -4.149 1.00 97.75 73 LEU A C 1
ATOM 547 O O . LEU A 1 73 ? -3.608 -11.376 -3.707 1.00 97.75 73 LEU A O 1
ATOM 551 N N . PRO A 1 74 ? -2.173 -13.014 -4.235 1.00 98.19 74 PRO A N 1
ATOM 552 C CA . PRO A 1 74 ? -3.028 -14.061 -3.671 1.00 98.19 74 PRO A CA 1
ATOM 553 C C . PRO A 1 74 ? -3.279 -13.897 -2.166 1.00 98.19 74 PRO A C 1
ATOM 555 O O . PRO A 1 74 ? -4.418 -14.040 -1.719 1.00 98.19 74 PRO A O 1
ATOM 558 N N . GLY A 1 75 ? -2.248 -13.548 -1.395 1.00 98.19 75 GLY A N 1
ATOM 559 C CA . GLY A 1 75 ? -2.369 -13.198 0.017 1.00 98.19 75 GLY A CA 1
ATOM 560 C C . GLY A 1 75 ? -3.290 -12.005 0.231 1.00 98.19 75 GLY A C 1
ATOM 561 O O . GLY A 1 75 ? -4.215 -12.085 1.036 1.00 98.19 75 GLY A O 1
ATOM 562 N N . LEU A 1 76 ? -3.124 -10.934 -0.551 1.00 98.38 76 LEU A N 1
ATOM 563 C CA . LEU A 1 76 ? -3.974 -9.744 -0.456 1.00 98.38 76 LEU A CA 1
ATOM 564 C C . LEU A 1 76 ? -5.455 -10.067 -0.712 1.00 98.38 76 LEU A C 1
ATOM 566 O O . LEU A 1 76 ? -6.325 -9.518 -0.034 1.00 98.38 76 LEU A O 1
ATOM 570 N N . ALA A 1 77 ? -5.766 -10.986 -1.632 1.00 98.44 77 ALA A N 1
ATOM 571 C CA . ALA A 1 77 ? -7.135 -11.464 -1.849 1.00 98.44 77 ALA A CA 1
ATOM 572 C C . ALA A 1 77 ? -7.692 -12.203 -0.616 1.00 98.44 77 ALA A C 1
ATOM 574 O O . ALA A 1 77 ? -8.812 -11.934 -0.183 1.00 98.44 77 ALA A O 1
ATOM 575 N N . ILE A 1 78 ? -6.905 -13.099 -0.013 1.00 98.44 78 ILE A N 1
ATOM 576 C CA . ILE A 1 78 ? -7.298 -13.838 1.201 1.00 98.44 78 ILE A CA 1
ATOM 577 C C . ILE A 1 78 ? -7.511 -12.876 2.374 1.00 98.44 78 ILE A C 1
ATOM 579 O O . ILE A 1 78 ? -8.502 -12.971 3.101 1.00 98.44 78 ILE A O 1
ATOM 583 N N . TYR A 1 79 ? -6.601 -11.925 2.561 1.00 98.56 79 TYR A N 1
ATOM 584 C CA . TYR A 1 79 ? -6.675 -10.967 3.653 1.00 98.56 79 TYR A CA 1
ATOM 585 C C . TYR A 1 79 ? -7.799 -9.948 3.474 1.00 98.56 79 TYR A C 1
ATOM 587 O O . TYR A 1 79 ? -8.465 -9.617 4.452 1.00 98.56 79 TYR A O 1
ATOM 595 N N . SER A 1 80 ? -8.077 -9.498 2.250 1.00 98.50 80 SER A N 1
ATOM 596 C CA . SER A 1 80 ? -9.234 -8.634 1.980 1.00 98.50 80 SER A CA 1
ATOM 597 C C . SER A 1 80 ? -10.562 -9.363 2.196 1.00 98.50 80 SER A C 1
ATOM 599 O O . SER A 1 80 ? -11.452 -8.810 2.843 1.00 98.50 80 SER A O 1
ATOM 601 N N . ALA A 1 81 ? -10.663 -10.638 1.807 1.00 98.56 81 ALA A N 1
ATOM 602 C CA . ALA A 1 81 ? -11.801 -11.482 2.169 1.00 98.56 81 ALA A CA 1
ATOM 603 C C . ALA A 1 81 ? -11.930 -11.676 3.694 1.00 98.56 81 ALA A C 1
ATOM 605 O O . ALA A 1 81 ? -13.029 -11.624 4.243 1.00 98.56 81 ALA A O 1
ATOM 606 N N . THR A 1 82 ? -10.810 -11.836 4.400 1.00 98.56 82 THR A N 1
ATOM 607 C CA . THR A 1 82 ? -10.793 -11.940 5.868 1.00 98.56 82 THR A CA 1
ATOM 608 C C . THR A 1 82 ? -11.254 -10.633 6.523 1.00 98.56 82 THR A C 1
ATOM 610 O O . THR A 1 82 ? -12.054 -10.665 7.456 1.00 98.56 82 THR A O 1
ATOM 613 N N . ALA A 1 83 ? -10.829 -9.478 6.000 1.00 98.50 83 ALA A N 1
ATOM 614 C CA . ALA A 1 83 ? -11.277 -8.165 6.458 1.00 98.50 83 ALA A CA 1
ATOM 615 C C . ALA A 1 83 ? -12.795 -7.979 6.297 1.00 98.50 83 ALA A C 1
ATOM 617 O O . ALA A 1 83 ? -13.426 -7.401 7.178 1.00 98.50 83 ALA A O 1
ATOM 618 N N . LEU A 1 84 ? -13.396 -8.498 5.218 1.00 98.12 84 LEU A N 1
ATOM 619 C CA . LEU A 1 84 ? -14.854 -8.488 5.034 1.00 98.12 84 LEU A CA 1
ATOM 620 C C . LEU A 1 84 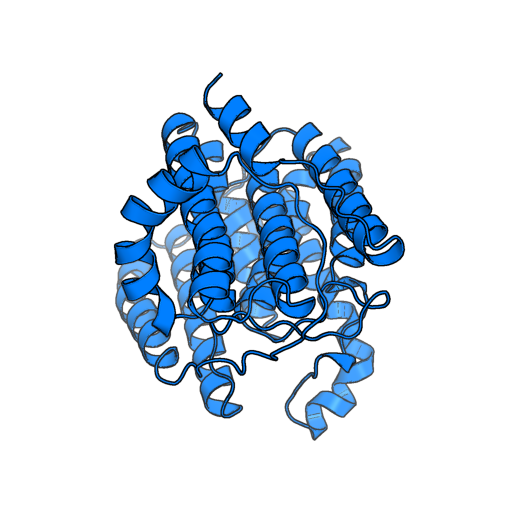? -15.570 -9.264 6.137 1.00 98.12 84 LEU A C 1
ATOM 622 O O . LEU A 1 84 ? -16.519 -8.754 6.729 1.00 98.12 84 LEU A O 1
ATOM 626 N N . VAL A 1 85 ? -15.091 -10.474 6.438 1.00 98.31 85 VAL A N 1
ATOM 627 C CA . VAL A 1 85 ? -15.652 -11.316 7.501 1.00 98.31 85 VAL A CA 1
ATOM 628 C C . VAL A 1 85 ? -15.506 -10.615 8.851 1.00 98.31 85 VAL A C 1
ATOM 630 O O . VAL A 1 85 ? -16.495 -10.418 9.549 1.00 98.31 85 VAL A O 1
ATOM 633 N N . LEU A 1 86 ? -14.307 -10.132 9.187 1.00 98.19 86 LEU A N 1
ATOM 634 C CA . LEU A 1 86 ? -14.049 -9.376 10.418 1.00 98.19 86 LEU A CA 1
ATOM 635 C C . LEU A 1 86 ? -14.843 -8.062 10.508 1.00 98.19 86 LEU A C 1
ATOM 637 O O . LEU A 1 86 ? -15.113 -7.569 11.606 1.00 98.19 86 LEU A O 1
ATOM 641 N N . GLY A 1 87 ? -15.249 -7.502 9.367 1.00 97.44 87 GLY A N 1
ATOM 642 C CA . GLY A 1 87 ? -16.130 -6.343 9.270 1.00 97.44 87 GLY A CA 1
ATOM 643 C C . GLY A 1 87 ? -17.471 -6.540 9.980 1.00 97.44 87 GLY A C 1
ATOM 644 O O . GLY A 1 87 ? -17.991 -5.577 10.537 1.00 97.44 87 GLY A O 1
ATOM 645 N N . LEU A 1 88 ? -17.971 -7.780 10.072 1.00 97.06 88 LEU A N 1
ATOM 646 C CA . LEU A 1 88 ? -19.200 -8.119 10.805 1.00 97.06 88 LEU A CA 1
ATOM 647 C C . LEU A 1 88 ? -19.105 -7.831 12.314 1.00 97.06 88 LEU A C 1
ATOM 649 O O . LEU A 1 88 ? -20.128 -7.663 12.972 1.00 97.06 88 LEU A O 1
ATOM 653 N N . TRP A 1 89 ? -17.885 -7.730 12.849 1.00 98.00 89 TRP A N 1
ATOM 654 C CA . TRP A 1 89 ? -17.602 -7.388 14.247 1.00 98.00 89 TRP A CA 1
ATOM 655 C C . TRP A 1 89 ? -16.934 -6.014 14.402 1.00 98.00 89 TRP A C 1
ATOM 657 O O . TRP A 1 89 ? -16.377 -5.713 15.454 1.00 98.00 89 TRP A O 1
ATOM 667 N N . GLY A 1 90 ? -16.929 -5.181 13.354 1.00 97.00 90 GLY A N 1
ATOM 668 C CA . GLY A 1 90 ? -16.264 -3.873 13.374 1.00 97.00 90 GLY A CA 1
ATOM 669 C C . GLY A 1 90 ? -14.729 -3.939 13.371 1.00 97.00 90 GLY A C 1
ATOM 670 O O . GLY A 1 90 ? -14.071 -2.928 13.602 1.00 97.00 90 GLY A O 1
ATOM 671 N N . LEU A 1 91 ? -14.138 -5.106 13.091 1.00 98.25 91 LEU A N 1
ATOM 672 C CA . LEU A 1 91 ? -12.682 -5.318 13.094 1.00 98.25 91 LEU A CA 1
ATOM 673 C C . LEU A 1 91 ? -12.058 -5.308 11.694 1.00 98.25 91 LEU A C 1
ATOM 675 O O . LEU A 1 91 ? -10.833 -5.360 11.580 1.00 98.25 91 LEU A O 1
ATOM 679 N N . GLY A 1 92 ? -12.879 -5.215 10.644 1.00 98.25 92 GLY A N 1
ATOM 680 C CA . GLY A 1 92 ? -12.444 -5.265 9.246 1.00 98.25 92 GLY A CA 1
ATOM 681 C C . GLY A 1 92 ? -11.545 -4.102 8.822 1.00 98.25 92 GLY A C 1
ATOM 682 O O . GLY A 1 92 ? -10.478 -4.337 8.262 1.00 98.25 92 GLY A O 1
ATOM 683 N N . ALA A 1 93 ? -11.925 -2.855 9.124 1.00 98.38 93 ALA A N 1
ATOM 684 C CA . ALA A 1 93 ? -11.112 -1.677 8.799 1.00 98.38 93 ALA A CA 1
ATOM 685 C C . ALA A 1 93 ? -9.749 -1.664 9.530 1.00 98.38 93 ALA A C 1
ATOM 687 O O . ALA A 1 93 ? -8.733 -1.490 8.856 1.00 98.38 93 ALA A O 1
ATOM 688 N N . PRO A 1 94 ? -9.664 -1.928 10.854 1.00 98.56 94 PRO A N 1
ATOM 689 C CA . PRO A 1 94 ? -8.374 -2.106 11.524 1.00 98.56 94 PRO A CA 1
ATOM 690 C C . PRO A 1 94 ? -7.532 -3.249 10.945 1.00 98.56 94 PRO A C 1
ATOM 692 O O . PRO A 1 94 ? -6.334 -3.082 10.733 1.00 98.56 94 PRO A O 1
ATOM 695 N N . PHE A 1 95 ? -8.147 -4.395 10.635 1.00 98.75 95 PHE A N 1
ATOM 696 C CA . PHE A 1 95 ? -7.434 -5.509 10.008 1.00 98.75 95 PHE A CA 1
ATOM 697 C C . PHE A 1 95 ? -6.850 -5.095 8.650 1.00 98.75 95 PHE A C 1
ATOM 699 O O . PHE A 1 95 ? -5.671 -5.320 8.372 1.00 98.75 95 PHE A O 1
ATOM 706 N N . MET A 1 96 ? -7.653 -4.416 7.823 1.00 98.62 96 MET A N 1
ATOM 707 C CA . MET A 1 96 ? -7.213 -3.879 6.537 1.00 98.62 96 MET A CA 1
ATOM 708 C C . MET A 1 96 ? -6.099 -2.839 6.701 1.00 98.62 96 MET A C 1
ATOM 710 O O . MET A 1 96 ? -5.169 -2.839 5.904 1.00 98.62 96 MET A O 1
ATOM 714 N N . ALA A 1 97 ? -6.131 -1.997 7.740 1.00 98.56 97 ALA A N 1
ATOM 715 C CA . ALA A 1 97 ? -5.048 -1.057 8.034 1.00 98.56 97 ALA A CA 1
ATOM 716 C C . ALA A 1 97 ? -3.708 -1.781 8.239 1.00 98.56 97 ALA A C 1
ATOM 718 O O . ALA A 1 97 ? -2.696 -1.383 7.658 1.00 98.56 97 ALA A O 1
ATOM 719 N N . GLY A 1 98 ? -3.704 -2.866 9.019 1.00 98.44 98 GLY A N 1
ATOM 720 C CA . GLY A 1 98 ? -2.519 -3.698 9.233 1.00 98.44 98 GLY A CA 1
ATOM 721 C C . GLY A 1 98 ? -1.999 -4.352 7.949 1.00 98.44 98 GLY A C 1
ATOM 722 O O . GLY A 1 98 ? -0.810 -4.260 7.655 1.00 98.44 98 GLY A O 1
ATOM 723 N N . ILE A 1 99 ? -2.882 -4.942 7.137 1.00 98.50 99 ILE A N 1
ATOM 724 C CA . ILE A 1 99 ? -2.496 -5.589 5.868 1.00 98.50 99 ILE A CA 1
ATOM 725 C C . ILE A 1 99 ? -2.022 -4.574 4.831 1.00 98.50 99 ILE A C 1
ATOM 727 O O . ILE A 1 99 ? -0.965 -4.752 4.231 1.00 98.50 99 ILE A O 1
ATOM 731 N N . ALA A 1 100 ? -2.773 -3.496 4.616 1.00 98.38 100 ALA A N 1
ATOM 732 C CA . ALA A 1 100 ? -2.444 -2.502 3.604 1.00 98.38 100 ALA A CA 1
ATOM 733 C C . ALA A 1 100 ? -1.110 -1.808 3.916 1.00 98.38 100 ALA A C 1
ATOM 735 O O . ALA A 1 100 ? -0.297 -1.611 3.015 1.00 98.38 100 ALA A O 1
ATOM 736 N N . THR A 1 101 ? -0.840 -1.497 5.191 1.00 98.12 101 THR A N 1
ATOM 737 C CA . THR A 1 101 ? 0.468 -0.959 5.603 1.00 98.12 101 THR A CA 1
ATOM 738 C C . THR A 1 101 ? 1.583 -1.991 5.485 1.00 98.12 101 THR A C 1
ATOM 740 O O . THR A 1 101 ? 2.667 -1.633 5.033 1.00 98.12 101 THR A O 1
ATOM 743 N N . HIS A 1 102 ? 1.334 -3.265 5.810 1.00 98.12 102 HIS A N 1
ATOM 744 C CA . HIS A 1 102 ? 2.308 -4.332 5.587 1.00 98.12 102 HIS A CA 1
ATOM 745 C C . HIS A 1 102 ? 2.745 -4.380 4.115 1.00 98.12 102 HIS A C 1
ATOM 747 O O . HIS A 1 102 ? 3.931 -4.218 3.823 1.00 98.12 102 HIS A O 1
ATOM 753 N N . TYR A 1 103 ? 1.784 -4.510 3.196 1.00 98.12 103 TYR A N 1
ATOM 754 C CA . TYR A 1 103 ? 2.041 -4.569 1.756 1.00 98.12 103 TYR A CA 1
ATOM 755 C C . TYR A 1 103 ? 2.693 -3.290 1.231 1.00 98.12 103 TYR A C 1
ATOM 757 O O . TYR A 1 103 ? 3.657 -3.375 0.477 1.00 98.12 103 TYR A O 1
ATOM 765 N N . LEU A 1 104 ? 2.233 -2.111 1.662 1.00 97.69 104 LEU A N 1
ATOM 766 C CA . LEU A 1 104 ? 2.838 -0.832 1.284 1.00 97.69 104 LEU A CA 1
ATOM 767 C C . LEU A 1 104 ? 4.332 -0.790 1.618 1.00 97.69 104 LEU A C 1
ATOM 769 O O . LEU A 1 104 ? 5.140 -0.395 0.778 1.00 97.69 104 LEU A O 1
ATOM 773 N N . LEU A 1 105 ? 4.704 -1.179 2.839 1.00 96.62 105 LEU A N 1
ATOM 774 C CA . LEU A 1 105 ? 6.101 -1.163 3.261 1.00 96.62 105 LEU A CA 1
ATOM 775 C C . LEU A 1 105 ? 6.923 -2.189 2.498 1.00 96.62 105 LEU A C 1
ATOM 777 O O . LEU A 1 105 ? 8.036 -1.891 2.071 1.00 96.62 105 LEU A O 1
ATOM 781 N N . ASP A 1 106 ? 6.386 -3.381 2.289 1.00 95.38 106 ASP A N 1
ATOM 782 C CA . ASP A 1 106 ? 7.114 -4.431 1.599 1.00 95.38 106 ASP A CA 1
ATOM 783 C C . ASP A 1 106 ? 7.341 -4.107 0.121 1.00 95.38 106 ASP A C 1
ATOM 785 O O . ASP A 1 106 ? 8.471 -4.187 -0.359 1.00 95.38 106 ASP A O 1
ATOM 789 N N . TYR A 1 107 ? 6.303 -3.640 -0.572 1.00 94.94 107 TYR A N 1
ATOM 790 C CA . TYR A 1 107 ? 6.380 -3.219 -1.970 1.00 94.94 107 TYR A CA 1
ATOM 791 C C . TYR A 1 107 ? 7.253 -1.975 -2.107 1.00 94.94 107 TYR A C 1
ATOM 793 O O . TYR A 1 107 ? 8.127 -1.907 -2.968 1.00 94.94 107 TYR A O 1
ATOM 801 N N . GLY A 1 108 ? 7.085 -1.000 -1.215 1.00 92.88 108 GLY A N 1
ATOM 802 C CA . GLY A 1 108 ? 7.869 0.225 -1.237 1.00 92.88 108 GLY A CA 1
ATOM 803 C C . GLY A 1 108 ? 9.359 -0.005 -0.996 1.00 92.88 108 GLY A C 1
ATOM 804 O O . GLY A 1 108 ? 10.191 0.674 -1.592 1.00 92.88 108 GLY A O 1
ATOM 805 N N . THR A 1 109 ? 9.722 -0.962 -0.141 1.00 91.62 109 THR A N 1
ATOM 806 C CA . THR A 1 109 ? 11.100 -1.062 0.364 1.00 91.62 109 THR A CA 1
ATOM 807 C C . THR A 1 109 ? 11.869 -2.277 -0.136 1.00 91.62 109 THR A C 1
ATOM 809 O O . THR A 1 109 ? 13.100 -2.287 -0.049 1.00 91.62 109 THR A O 1
ATOM 812 N N . ARG A 1 110 ? 11.201 -3.301 -0.684 1.00 91.31 110 ARG A N 1
ATOM 813 C CA . ARG A 1 110 ? 11.830 -4.572 -1.072 1.00 91.31 110 ARG A CA 1
ATOM 814 C C . ARG A 1 110 ? 11.446 -5.011 -2.483 1.00 91.31 110 ARG A C 1
ATOM 816 O O . ARG A 1 110 ? 10.405 -4.629 -3.004 1.00 91.31 110 ARG A O 1
ATOM 823 N N . PRO A 1 111 ? 12.276 -5.857 -3.116 1.00 92.56 111 PRO A N 1
ATOM 824 C CA . PRO A 1 111 ? 11.850 -6.623 -4.276 1.00 92.56 111 PRO A CA 1
ATOM 825 C C . PRO A 1 111 ? 10.792 -7.662 -3.878 1.00 92.56 111 PRO A C 1
ATOM 827 O O . PRO A 1 111 ? 11.004 -8.432 -2.939 1.00 92.56 111 PRO A O 1
ATOM 830 N N . VAL A 1 112 ? 9.690 -7.703 -4.619 1.00 94.06 112 VAL A N 1
ATOM 831 C CA . VAL A 1 112 ? 8.507 -8.552 -4.380 1.00 94.06 112 VAL A CA 1
ATOM 832 C C . VAL A 1 112 ? 8.232 -9.436 -5.597 1.00 94.06 112 VAL A C 1
ATOM 834 O O . VAL A 1 112 ? 8.727 -9.131 -6.682 1.00 94.06 112 VAL A O 1
ATOM 837 N N . ARG A 1 113 ? 7.452 -10.517 -5.462 1.00 95.44 113 ARG A N 1
ATOM 838 C CA . ARG A 1 113 ? 6.971 -11.332 -6.594 1.00 95.44 113 ARG A CA 1
ATOM 839 C C . ARG A 1 113 ? 5.444 -11.258 -6.650 1.00 95.44 113 ARG A C 1
ATOM 841 O O . ARG A 1 113 ? 4.791 -12.254 -6.332 1.00 95.44 113 ARG A O 1
ATOM 848 N N . PRO A 1 114 ? 4.854 -10.136 -7.108 1.00 95.19 114 PRO A N 1
ATOM 849 C CA . PRO A 1 114 ? 3.463 -9.803 -6.795 1.00 95.19 114 PRO A CA 1
ATOM 850 C C . PRO A 1 114 ? 2.429 -10.854 -7.181 1.00 95.19 114 PRO A C 1
ATOM 852 O O . PRO A 1 114 ? 1.331 -10.882 -6.643 1.00 95.19 114 PRO A O 1
ATOM 855 N N . ALA A 1 115 ? 2.755 -11.729 -8.124 1.00 95.38 115 ALA A N 1
ATOM 856 C CA . ALA A 1 115 ? 1.859 -12.752 -8.625 1.00 95.38 115 ALA A CA 1
ATOM 857 C C . ALA A 1 115 ? 2.318 -14.192 -8.355 1.00 95.38 115 ALA A C 1
ATOM 859 O O . ALA A 1 115 ? 1.783 -15.105 -8.979 1.00 95.38 115 ALA A O 1
ATOM 860 N N . HIS A 1 116 ? 3.284 -14.444 -7.471 1.00 94.75 116 HIS A N 1
ATOM 861 C CA . HIS A 1 116 ? 3.685 -15.815 -7.141 1.00 94.75 116 HIS A CA 1
ATOM 862 C C . HIS A 1 116 ? 2.497 -16.598 -6.529 1.00 94.75 116 HIS A C 1
ATOM 864 O O . HIS A 1 116 ? 1.808 -16.059 -5.661 1.00 94.75 116 HIS A O 1
ATOM 870 N N . PRO A 1 117 ? 2.211 -17.848 -6.961 1.00 95.06 117 PRO A N 1
ATOM 871 C CA . PRO A 1 117 ? 3.004 -18.703 -7.857 1.00 95.06 117 PRO A CA 1
ATOM 872 C C . PRO A 1 117 ? 2.638 -18.625 -9.349 1.00 95.06 117 PRO A C 1
ATOM 874 O O . PRO A 1 117 ? 3.180 -19.377 -10.152 1.00 95.06 117 PRO A O 1
ATOM 877 N N . LEU A 1 118 ? 1.722 -17.742 -9.752 1.00 93.88 118 LEU A N 1
ATOM 878 C CA . LEU A 1 118 ? 1.343 -17.567 -11.162 1.00 93.88 118 LEU A CA 1
ATOM 87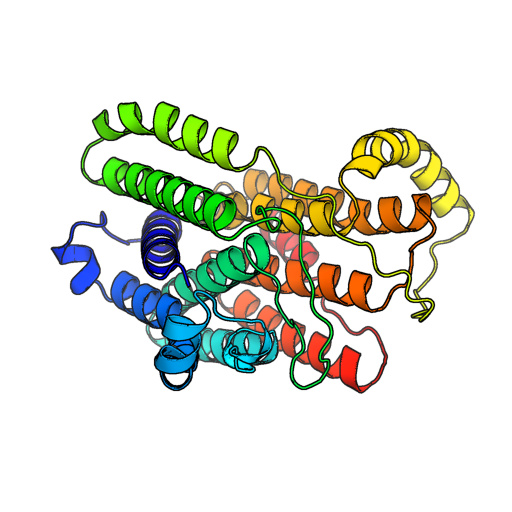9 C C . LEU A 1 118 ? 2.461 -16.927 -12.002 1.00 93.88 118 LEU A C 1
ATOM 881 O O . LEU A 1 118 ? 2.496 -17.104 -13.217 1.00 93.88 118 LEU A O 1
ATOM 885 N N . SER A 1 119 ? 3.362 -16.168 -11.374 1.00 93.75 119 SER A N 1
ATOM 886 C CA . SER A 1 119 ? 4.540 -15.575 -12.011 1.00 93.75 119 SER A CA 1
ATOM 887 C C . SER A 1 119 ? 5.677 -15.412 -11.004 1.00 93.75 119 SER A C 1
ATOM 889 O O . SER A 1 119 ? 5.478 -14.858 -9.927 1.00 93.75 119 SER A O 1
ATOM 891 N N . GLU A 1 120 ? 6.887 -15.815 -11.395 1.00 93.81 120 GLU A N 1
ATOM 892 C CA . GLU A 1 120 ? 8.118 -15.657 -10.600 1.00 93.81 120 GLU A CA 1
ATOM 893 C C . GLU A 1 120 ? 8.822 -14.309 -10.810 1.00 93.81 120 GLU A C 1
ATOM 895 O O . GLU A 1 120 ? 9.873 -14.054 -10.221 1.00 93.81 120 GLU A O 1
ATOM 900 N N . ARG A 1 121 ? 8.269 -13.439 -11.665 1.00 93.75 121 ARG A N 1
ATOM 901 C CA . ARG A 1 121 ? 8.860 -12.125 -11.943 1.00 93.75 121 ARG A CA 1
ATOM 902 C C . ARG A 1 121 ? 8.966 -11.295 -10.672 1.00 93.75 121 ARG A C 1
ATOM 904 O O . ARG A 1 121 ? 7.981 -11.115 -9.957 1.00 93.75 121 ARG A O 1
ATOM 911 N N . VAL A 1 122 ? 10.160 -10.757 -10.451 1.00 93.62 122 VAL A N 1
ATOM 912 C CA . VAL A 1 122 ? 10.451 -9.869 -9.333 1.00 93.62 122 VAL A CA 1
ATOM 913 C C . VAL A 1 122 ? 10.227 -8.428 -9.773 1.00 93.62 122 VAL A C 1
ATOM 915 O O . VAL A 1 122 ? 10.768 -7.986 -10.783 1.00 93.62 122 VAL A O 1
ATOM 918 N N . VAL A 1 123 ? 9.449 -7.690 -8.993 1.00 93.38 123 VAL A N 1
ATOM 919 C CA . VAL A 1 123 ? 9.215 -6.257 -9.161 1.00 93.38 123 VAL A CA 1
ATOM 920 C C . VAL A 1 123 ? 9.980 -5.507 -8.083 1.00 93.38 123 VAL A C 1
ATOM 922 O O . VAL A 1 123 ? 10.068 -5.951 -6.939 1.00 93.38 123 VAL A O 1
ATOM 925 N N . PHE A 1 124 ? 10.532 -4.351 -8.442 1.00 93.12 124 PHE A N 1
ATOM 926 C CA . PHE A 1 124 ? 11.106 -3.424 -7.482 1.00 93.12 124 PHE A CA 1
ATOM 927 C C . PHE A 1 124 ? 10.807 -1.983 -7.884 1.00 93.12 124 PHE A C 1
ATOM 929 O O . PHE A 1 124 ? 11.086 -1.575 -9.011 1.00 93.12 124 PHE A O 1
ATOM 936 N N . TYR A 1 125 ? 10.281 -1.207 -6.940 1.00 92.56 125 TYR A N 1
ATOM 937 C CA . TYR A 1 125 ? 9.860 0.169 -7.190 1.00 92.56 125 TYR A CA 1
ATOM 938 C C . TYR A 1 125 ? 10.998 1.175 -7.113 1.00 92.56 125 TYR A C 1
ATOM 940 O O . TYR A 1 125 ? 10.798 2.314 -7.497 1.00 92.56 125 TYR A O 1
ATOM 948 N N . GLY A 1 126 ? 12.190 0.801 -6.635 1.00 89.81 126 GLY A N 1
ATOM 949 C CA . GLY A 1 126 ? 13.319 1.732 -6.606 1.00 89.81 126 GLY A CA 1
ATOM 950 C C . GLY A 1 126 ? 13.143 2.884 -5.619 1.00 89.81 126 GLY A C 1
ATOM 951 O O . GLY A 1 126 ? 13.628 3.973 -5.908 1.00 89.81 126 GLY A O 1
ATOM 952 N N . LEU A 1 127 ? 12.448 2.663 -4.496 1.00 90.88 127 LEU A N 1
ATOM 953 C CA . LEU A 1 127 ? 12.253 3.659 -3.428 1.00 90.88 127 LEU A CA 1
ATOM 954 C C . LEU A 1 127 ? 13.133 3.407 -2.190 1.00 90.88 127 LEU A C 1
ATOM 956 O O . LEU A 1 127 ? 13.112 4.191 -1.244 1.00 90.88 127 LEU A O 1
ATOM 960 N N . ALA A 1 128 ? 13.920 2.330 -2.203 1.00 91.25 128 ALA A N 1
ATOM 961 C CA . ALA A 1 128 ? 14.871 1.974 -1.156 1.00 91.25 128 ALA A CA 1
ATOM 962 C C . ALA A 1 128 ? 16.233 1.587 -1.768 1.00 91.25 128 ALA A C 1
ATOM 964 O O . ALA A 1 128 ? 16.299 1.156 -2.924 1.00 91.25 128 ALA A O 1
ATOM 965 N N . PRO A 1 129 ? 17.347 1.750 -1.036 1.00 89.00 129 PRO A N 1
ATOM 966 C CA . PRO A 1 129 ? 18.666 1.373 -1.535 1.00 89.00 129 PRO A CA 1
ATOM 967 C C . PRO A 1 129 ? 18.817 -0.154 -1.664 1.00 89.00 129 PRO A C 1
ATOM 969 O O . PRO A 1 129 ? 18.337 -0.911 -0.823 1.00 89.00 129 PRO A O 1
ATOM 972 N N . ARG A 1 130 ? 19.514 -0.619 -2.715 1.00 84.06 130 ARG A N 1
ATOM 973 C CA . ARG A 1 130 ? 19.786 -2.056 -2.961 1.00 84.06 130 ARG A CA 1
ATOM 974 C C . ARG A 1 130 ? 21.264 -2.439 -3.036 1.00 84.06 130 ARG A C 1
ATOM 976 O O . ARG A 1 130 ? 21.546 -3.632 -2.932 1.00 84.06 130 ARG A O 1
ATOM 983 N N . ARG A 1 131 ? 22.180 -1.475 -3.212 1.00 78.06 131 ARG A N 1
ATOM 984 C CA . ARG A 1 131 ? 23.610 -1.739 -3.479 1.00 78.06 131 ARG A CA 1
ATOM 985 C C . ARG A 1 131 ? 24.262 -2.624 -2.435 1.00 78.06 131 ARG A C 1
ATOM 987 O O . ARG A 1 131 ? 24.952 -3.579 -2.774 1.00 78.06 131 ARG A O 1
ATOM 994 N N . ASP A 1 132 ? 24.037 -2.305 -1.168 1.00 83.56 132 ASP A N 1
ATOM 995 C CA . ASP A 1 132 ? 24.605 -3.052 -0.064 1.00 83.56 132 ASP A CA 1
ATOM 996 C C . ASP A 1 132 ? 23.625 -3.158 1.110 1.00 83.56 132 ASP A C 1
ATOM 998 O O . ASP A 1 132 ? 22.665 -2.394 1.254 1.00 83.56 132 ASP A O 1
ATOM 1002 N N . LEU A 1 133 ? 23.870 -4.164 1.951 1.00 85.56 133 LEU A N 1
ATOM 1003 C CA . LEU A 1 133 ? 23.045 -4.451 3.119 1.00 85.56 133 LEU A CA 1
ATOM 1004 C C . LEU A 1 133 ? 23.092 -3.316 4.151 1.00 85.56 133 LEU A C 1
ATOM 1006 O O . LEU A 1 133 ? 22.117 -3.114 4.867 1.00 85.56 133 LEU A O 1
ATOM 1010 N N . ARG A 1 134 ? 24.198 -2.566 4.236 1.00 88.88 134 ARG A N 1
ATOM 1011 C CA . ARG A 1 134 ? 24.353 -1.488 5.220 1.00 88.88 134 ARG A CA 1
ATOM 1012 C C . ARG A 1 134 ? 23.433 -0.322 4.886 1.00 88.88 134 ARG A C 1
ATOM 1014 O O . ARG A 1 134 ? 22.713 0.128 5.766 1.00 88.88 134 ARG A O 1
ATOM 1021 N N . ALA A 1 135 ? 23.404 0.126 3.634 1.00 88.50 135 ALA A N 1
ATOM 1022 C CA . ALA A 1 135 ? 22.524 1.181 3.145 1.00 88.50 135 ALA A CA 1
ATOM 1023 C C . ALA A 1 135 ? 21.054 0.829 3.393 1.00 88.50 135 ALA A C 1
ATOM 1025 O O . ALA A 1 135 ? 20.285 1.659 3.873 1.00 88.50 135 ALA A O 1
ATOM 1026 N N . LEU A 1 136 ? 20.687 -0.429 3.148 1.00 87.56 136 LEU A N 1
ATOM 1027 C CA . LEU A 1 136 ? 19.347 -0.932 3.423 1.00 87.56 136 LEU A CA 1
ATOM 1028 C C . LEU A 1 136 ? 19.014 -0.941 4.923 1.00 87.56 136 LEU A C 1
ATOM 1030 O O . LEU A 1 136 ? 17.921 -0.531 5.299 1.00 87.56 136 LEU A O 1
ATOM 1034 N N . VAL A 1 137 ? 19.959 -1.331 5.785 1.00 89.56 137 VAL A N 1
ATOM 1035 C CA . VAL A 1 137 ? 19.799 -1.255 7.248 1.00 89.56 137 VAL A CA 1
ATOM 1036 C C . VAL A 1 137 ? 19.673 0.195 7.723 1.00 89.56 137 VAL A C 1
ATOM 1038 O O . VAL A 1 137 ? 18.804 0.486 8.538 1.00 89.56 137 VAL A O 1
ATOM 1041 N N . TYR A 1 138 ? 20.484 1.124 7.209 1.00 90.56 138 TYR A N 1
ATOM 1042 C CA . TYR A 1 138 ? 20.362 2.549 7.538 1.00 90.56 138 TYR A CA 1
ATOM 1043 C C . TYR A 1 138 ? 19.008 3.114 7.114 1.00 90.56 138 TYR A C 1
ATOM 1045 O O . TYR A 1 138 ? 18.387 3.865 7.867 1.00 90.56 138 TYR A O 1
ATOM 1053 N N . TYR A 1 139 ? 18.538 2.726 5.930 1.00 90.94 139 TYR A N 1
ATOM 1054 C CA . TYR A 1 139 ? 17.210 3.072 5.455 1.00 90.94 139 TYR A CA 1
ATOM 1055 C C . TYR A 1 139 ? 16.119 2.538 6.387 1.00 90.94 139 TYR A C 1
ATOM 1057 O O . TYR A 1 139 ? 15.284 3.315 6.844 1.00 90.94 139 TYR A O 1
ATOM 1065 N N . ASP A 1 140 ? 16.181 1.255 6.749 1.00 92.06 140 ASP A N 1
ATOM 1066 C CA . ASP A 1 140 ? 15.232 0.617 7.663 1.00 92.06 140 ASP A CA 1
ATOM 1067 C C . ASP A 1 140 ? 15.202 1.292 9.037 1.00 92.06 140 ASP A C 1
ATOM 1069 O O . ASP A 1 140 ? 14.128 1.608 9.544 1.00 92.06 140 ASP A O 1
ATOM 1073 N N . VAL A 1 141 ? 16.371 1.559 9.627 1.00 92.06 141 VAL A N 1
ATOM 1074 C CA . VAL A 1 141 ? 16.492 2.255 10.917 1.00 92.06 141 VAL A CA 1
ATOM 1075 C C . VAL A 1 141 ? 15.895 3.655 10.831 1.00 92.06 141 VAL A C 1
ATOM 1077 O O . VAL A 1 141 ? 15.164 4.065 11.730 1.00 92.06 141 VAL A O 1
ATOM 1080 N N . GLY A 1 142 ? 16.169 4.384 9.749 1.00 91.06 142 GLY A N 1
ATOM 1081 C CA . GLY A 1 142 ? 15.673 5.745 9.579 1.00 91.06 142 GLY A CA 1
ATOM 1082 C C . GLY A 1 142 ? 14.172 5.805 9.383 1.00 91.06 142 GLY A C 1
ATOM 1083 O O . GLY A 1 142 ? 13.495 6.625 10.000 1.00 91.06 142 GLY A O 1
ATOM 1084 N N . PHE A 1 143 ? 13.646 4.891 8.577 1.00 92.56 143 PHE A N 1
ATOM 1085 C CA . PHE A 1 143 ? 12.221 4.774 8.336 1.00 92.56 143 PHE A CA 1
ATOM 1086 C C . PHE A 1 143 ? 11.468 4.357 9.609 1.00 92.56 143 PHE A C 1
ATOM 1088 O O . PHE A 1 143 ? 10.484 4.994 9.984 1.00 92.56 143 PHE A O 1
ATOM 1095 N N . THR A 1 144 ? 11.973 3.362 10.345 1.00 94.81 144 THR A N 1
ATOM 1096 C CA . THR A 1 144 ? 11.420 2.960 11.648 1.00 94.81 144 THR A CA 1
ATOM 1097 C C . THR A 1 144 ? 11.494 4.092 12.670 1.00 94.81 144 THR A C 1
ATOM 1099 O O . THR A 1 144 ? 10.525 4.328 13.387 1.00 94.81 144 THR A O 1
ATOM 1102 N N . GLY A 1 145 ? 12.612 4.821 12.726 1.00 92.88 145 GLY A N 1
ATOM 1103 C CA . GLY A 1 145 ? 12.780 5.982 13.600 1.00 92.88 145 GLY A CA 1
ATOM 1104 C C . GLY A 1 145 ? 11.769 7.087 13.296 1.00 92.88 145 GLY A C 1
ATOM 1105 O O . GLY A 1 145 ? 11.151 7.618 14.215 1.00 92.88 145 GLY A O 1
ATOM 1106 N N . PHE A 1 146 ? 11.524 7.372 12.013 1.00 92.31 146 PHE A N 1
ATOM 1107 C CA . PHE A 1 146 ? 10.492 8.315 11.579 1.00 92.31 146 PHE A CA 1
ATOM 1108 C C . PHE A 1 146 ? 9.088 7.893 12.036 1.00 92.31 146 PHE A C 1
ATOM 1110 O O . PHE A 1 146 ? 8.371 8.702 12.629 1.00 92.31 146 PHE A O 1
ATOM 1117 N N . LEU A 1 147 ? 8.709 6.625 11.834 1.00 94.38 147 LEU A N 1
ATOM 1118 C CA . LEU A 1 147 ? 7.423 6.103 12.312 1.00 94.38 147 LEU A CA 1
ATOM 1119 C C . LEU A 1 147 ? 7.320 6.155 13.841 1.00 94.38 147 LEU A C 1
ATOM 1121 O O . LEU A 1 147 ? 6.285 6.539 14.380 1.00 94.38 147 LEU A O 1
ATOM 1125 N N . LEU A 1 148 ? 8.397 5.824 14.553 1.00 94.44 148 LEU A N 1
ATOM 1126 C CA . LEU A 1 148 ? 8.428 5.898 16.010 1.00 94.44 148 LEU A CA 1
ATOM 1127 C C . LEU A 1 148 ? 8.238 7.339 16.492 1.00 94.44 148 LEU A C 1
ATOM 1129 O O . LEU A 1 148 ? 7.451 7.576 17.401 1.00 94.44 148 LEU A O 1
ATOM 1133 N N . THR A 1 149 ? 8.897 8.316 15.865 1.00 91.12 149 THR A N 1
ATOM 1134 C CA . THR A 1 149 ? 8.684 9.736 16.170 1.00 91.12 149 THR A CA 1
ATOM 1135 C C . THR A 1 149 ? 7.233 10.154 15.932 1.00 91.12 149 THR A C 1
ATOM 1137 O O . THR A 1 149 ? 6.640 10.808 16.789 1.00 91.12 149 THR A O 1
ATOM 1140 N N . ALA A 1 150 ? 6.637 9.745 14.809 1.00 91.38 150 ALA A N 1
ATOM 1141 C CA . ALA A 1 150 ? 5.230 10.017 14.526 1.00 91.38 150 ALA A CA 1
ATOM 1142 C C . ALA A 1 150 ? 4.296 9.378 15.568 1.00 91.38 150 ALA A C 1
ATOM 1144 O O . ALA A 1 150 ? 3.279 9.968 15.920 1.00 91.38 150 ALA A O 1
ATOM 1145 N N . LEU A 1 151 ? 4.641 8.202 16.100 1.00 92.75 151 LEU A N 1
ATOM 1146 C CA . LEU A 1 151 ? 3.870 7.553 17.160 1.00 92.75 151 LEU A CA 1
ATOM 1147 C C . LEU A 1 151 ? 4.001 8.297 18.494 1.00 92.75 151 LEU A C 1
ATOM 1149 O O . LEU A 1 151 ? 3.002 8.547 19.167 1.00 92.75 151 LEU A O 1
ATOM 1153 N N . LEU A 1 152 ? 5.225 8.691 18.855 1.00 91.81 152 LEU A N 1
ATOM 1154 C CA . LEU A 1 152 ? 5.509 9.446 20.075 1.00 91.81 152 LEU A CA 1
ATOM 1155 C C . LEU A 1 152 ? 4.789 10.800 20.103 1.00 91.81 152 LEU A C 1
ATOM 1157 O O . LEU A 1 152 ? 4.496 11.289 21.191 1.00 91.81 152 LEU A O 1
ATOM 1161 N N . TYR A 1 153 ? 4.442 11.375 18.947 1.00 91.12 153 TYR A N 1
ATOM 1162 C CA . TYR A 1 153 ? 3.653 12.610 18.867 1.00 91.12 153 TYR A CA 1
ATOM 1163 C C . TYR A 1 153 ? 2.301 12.496 19.575 1.00 91.12 153 TYR A C 1
ATOM 1165 O O . TYR A 1 153 ? 1.901 13.430 20.269 1.00 91.12 153 TYR A O 1
ATOM 1173 N N . PHE A 1 154 ? 1.642 11.339 19.485 1.00 88.44 154 PHE A N 1
ATOM 1174 C CA . PHE A 1 154 ? 0.371 11.102 20.175 1.00 88.44 154 PHE A CA 1
ATOM 1175 C C . PHE A 1 154 ? 0.523 10.939 21.688 1.00 88.44 154 PHE A C 1
ATOM 1177 O O . PHE A 1 154 ? -0.443 11.118 22.420 1.00 88.44 154 PHE A O 1
ATOM 1184 N N . LEU A 1 155 ? 1.719 10.589 22.164 1.00 87.38 155 LEU A N 1
ATOM 1185 C CA . LEU A 1 155 ? 2.004 10.460 23.593 1.00 87.38 155 LEU A CA 1
ATOM 1186 C C . LEU A 1 155 ? 2.511 11.775 24.186 1.00 87.38 155 LEU A C 1
ATOM 1188 O O . LEU A 1 155 ? 2.235 12.085 25.341 1.00 87.38 155 LEU A O 1
ATOM 1192 N N . HIS A 1 156 ? 3.271 12.540 23.402 1.00 88.38 156 HIS A N 1
ATOM 1193 C CA . HIS A 1 156 ? 3.867 13.790 23.834 1.00 88.38 156 HIS A CA 1
ATOM 1194 C C . HIS A 1 156 ? 4.143 14.722 22.637 1.00 88.38 156 HIS A C 1
ATOM 1196 O O . HIS A 1 156 ? 5.071 14.456 21.864 1.00 88.38 156 HIS A O 1
ATOM 1202 N N . PRO A 1 157 ? 3.445 15.869 22.503 1.00 84.75 157 PRO A N 1
ATOM 1203 C CA . PRO A 1 157 ? 3.591 16.764 21.350 1.00 84.75 157 PRO A CA 1
ATOM 1204 C C . PRO A 1 157 ? 5.017 17.286 21.115 1.00 84.75 157 PRO A C 1
ATOM 1206 O O . PRO A 1 157 ? 5.415 17.486 19.970 1.00 84.75 157 PRO A O 1
ATOM 1209 N N . LEU A 1 158 ? 5.827 17.457 22.175 1.00 84.25 158 LEU A N 1
ATOM 1210 C CA . LEU A 1 158 ? 7.234 17.885 22.033 1.00 84.25 158 LEU A CA 1
ATOM 1211 C C . LEU A 1 158 ? 8.117 16.883 21.273 1.00 84.25 158 LEU A C 1
ATOM 1213 O O . LEU A 1 158 ? 9.197 17.255 20.823 1.00 84.25 158 LEU A O 1
ATOM 1217 N N . SER A 1 159 ? 7.677 15.639 21.071 1.00 82.38 159 SER A N 1
ATOM 1218 C CA . SER A 1 159 ? 8.395 14.694 20.204 1.00 82.38 159 SER A CA 1
ATOM 1219 C C . SER A 1 159 ? 8.447 15.150 18.738 1.00 82.38 159 SER A C 1
ATOM 1221 O O . SER A 1 159 ? 9.288 14.662 17.989 1.00 82.38 159 SER A O 1
ATOM 1223 N N . LEU A 1 160 ? 7.654 16.155 18.337 1.00 80.06 160 LEU A N 1
ATOM 1224 C CA . LEU A 1 160 ? 7.784 16.823 17.038 1.00 80.06 160 LEU A CA 1
ATOM 1225 C C . LEU A 1 160 ? 9.184 17.434 16.825 1.00 80.06 160 LEU A C 1
ATOM 1227 O O . LEU A 1 160 ? 9.640 17.535 15.689 1.00 80.06 160 LEU A O 1
ATOM 1231 N N . LEU A 1 161 ? 9.908 17.769 17.902 1.00 84.12 161 LEU A N 1
ATOM 1232 C CA . LEU A 1 161 ? 11.311 18.199 17.826 1.00 84.12 161 LEU A CA 1
ATOM 1233 C C . LEU A 1 161 ? 12.224 17.116 17.228 1.00 84.12 161 LEU A C 1
ATOM 1235 O O . LEU A 1 161 ? 13.259 17.434 16.647 1.00 84.12 161 LEU A O 1
ATOM 1239 N N . LEU A 1 162 ? 11.823 15.844 17.320 1.00 83.56 162 LEU A N 1
ATOM 1240 C CA . LEU A 1 162 ? 12.515 14.714 16.704 1.00 83.56 162 LEU A CA 1
ATOM 1241 C C . LEU A 1 162 ? 12.086 14.485 15.245 1.00 83.56 162 LEU A C 1
ATOM 1243 O O . LEU A 1 162 ? 12.760 13.757 14.523 1.00 83.56 162 LEU A O 1
ATOM 1247 N N . ALA A 1 163 ? 10.998 15.102 14.769 1.00 81.06 163 ALA A N 1
ATOM 1248 C CA . ALA A 1 163 ? 10.478 14.843 13.425 1.00 81.06 163 ALA A CA 1
ATOM 1249 C C . ALA A 1 163 ? 11.437 15.346 12.340 1.00 81.06 163 ALA A C 1
ATOM 1251 O O . ALA A 1 163 ? 11.693 14.639 11.368 1.00 81.06 163 ALA A O 1
ATOM 1252 N N . ILE A 1 164 ? 12.010 16.538 12.536 1.00 80.56 164 ILE A N 1
ATOM 1253 C CA . ILE A 1 164 ? 12.995 17.130 11.622 1.00 80.56 164 ILE A CA 1
ATOM 1254 C C . ILE A 1 164 ? 14.256 16.255 11.513 1.00 80.56 164 ILE A C 1
ATOM 1256 O O . ILE A 1 164 ? 14.597 15.884 10.389 1.00 80.56 164 ILE A O 1
ATOM 1260 N N . PRO A 1 165 ? 14.948 15.876 12.610 1.00 79.62 165 PRO A N 1
ATOM 1261 C CA . PRO A 1 165 ? 16.130 15.024 12.505 1.00 79.62 165 PRO A CA 1
ATOM 1262 C C . PRO A 1 165 ? 15.806 13.620 11.974 1.00 79.62 165 PRO A C 1
ATOM 1264 O O . PRO A 1 165 ? 16.571 13.111 11.157 1.00 79.62 165 PRO A O 1
ATOM 1267 N N . SER A 1 166 ? 14.669 13.016 12.341 1.00 75.69 166 SER A N 1
ATOM 1268 C CA . SER A 1 166 ? 14.249 11.718 11.792 1.00 75.69 166 SER A CA 1
ATOM 1269 C C . SER A 1 166 ? 13.979 11.789 10.285 1.00 75.69 166 SER A C 1
ATOM 1271 O O . SER A 1 166 ? 14.440 10.932 9.531 1.00 75.69 166 SER A O 1
ATOM 1273 N N . ALA A 1 167 ? 13.291 12.837 9.820 1.00 79.94 167 ALA A N 1
ATOM 1274 C CA . ALA A 1 167 ? 13.057 13.066 8.397 1.00 79.94 167 ALA A CA 1
ATOM 1275 C C . ALA A 1 167 ? 14.366 13.346 7.646 1.00 79.94 167 ALA A C 1
ATOM 1277 O O . ALA A 1 167 ? 14.590 12.786 6.577 1.00 79.94 167 ALA A O 1
ATOM 1278 N N . ALA A 1 168 ? 15.261 14.159 8.211 1.00 78.50 168 ALA A N 1
ATOM 1279 C CA . ALA A 1 168 ? 16.570 14.429 7.625 1.00 78.50 168 ALA A CA 1
ATOM 1280 C C . ALA A 1 168 ? 17.418 13.153 7.509 1.00 78.50 168 ALA A C 1
ATOM 1282 O O . ALA A 1 168 ? 18.054 12.933 6.479 1.00 78.50 168 ALA A O 1
ATOM 1283 N N . PHE A 1 169 ? 17.394 12.289 8.527 1.00 79.69 169 PHE A N 1
ATOM 1284 C CA . PHE A 1 169 ? 18.088 11.004 8.503 1.00 79.69 169 PHE A CA 1
ATOM 1285 C C . PHE A 1 169 ? 17.494 10.047 7.459 1.00 79.69 169 PHE A C 1
ATOM 1287 O O . PHE A 1 169 ? 18.245 9.422 6.713 1.00 79.69 169 PHE A O 1
ATOM 1294 N N . LEU A 1 170 ? 16.164 9.981 7.335 1.00 79.00 170 LEU A N 1
ATOM 1295 C CA . LEU A 1 170 ? 15.498 9.213 6.278 1.00 79.00 170 LEU A CA 1
ATOM 1296 C C . LEU A 1 170 ? 15.841 9.750 4.876 1.00 79.00 170 LEU A C 1
ATOM 1298 O O . LEU A 1 170 ? 16.159 8.987 3.972 1.00 79.00 170 LEU A O 1
ATOM 1302 N N . LEU A 1 171 ? 15.843 11.069 4.684 1.00 81.19 171 LEU A N 1
ATOM 1303 C CA . LEU A 1 171 ? 16.258 11.675 3.416 1.00 81.19 171 LEU A CA 1
ATOM 1304 C C . LEU A 1 171 ? 17.738 11.407 3.112 1.00 81.19 171 LEU A C 1
ATOM 1306 O O . LEU A 1 171 ? 18.112 11.214 1.956 1.00 81.19 171 LEU A O 1
ATOM 1310 N N . ALA A 1 172 ? 18.589 11.372 4.137 1.00 75.75 172 ALA A N 1
ATOM 1311 C CA . ALA A 1 172 ? 19.991 11.012 3.986 1.00 75.75 172 ALA A CA 1
ATOM 1312 C C . ALA A 1 172 ? 20.169 9.530 3.619 1.00 75.75 172 ALA A C 1
ATOM 1314 O O . ALA A 1 172 ? 21.028 9.227 2.795 1.00 75.75 172 ALA A O 1
ATOM 1315 N N . SER A 1 173 ? 19.349 8.621 4.157 1.00 74.06 173 SER A N 1
ATOM 1316 C CA . SER A 1 173 ? 19.414 7.186 3.839 1.00 74.06 173 SER A CA 1
ATOM 1317 C C . SER A 1 173 ? 18.905 6.846 2.433 1.00 74.06 173 SER A C 1
ATOM 1319 O O . SER A 1 173 ? 19.260 5.806 1.880 1.00 74.06 173 SER A O 1
ATOM 1321 N N . LEU A 1 174 ? 18.142 7.752 1.814 1.00 75.75 174 LEU A N 1
ATOM 1322 C CA . LEU A 1 174 ? 17.762 7.682 0.401 1.00 75.75 174 LEU A CA 1
ATOM 1323 C C . LEU A 1 174 ? 18.912 8.050 -0.559 1.00 75.75 174 LEU A C 1
ATOM 1325 O O . LEU A 1 174 ? 18.808 7.818 -1.767 1.00 75.75 174 LEU A O 1
ATOM 1329 N N . ARG A 1 175 ? 20.030 8.607 -0.066 1.00 74.88 175 ARG A N 1
ATOM 1330 C CA . ARG A 1 175 ? 21.214 8.874 -0.898 1.00 74.88 175 ARG A CA 1
ATOM 1331 C C . ARG A 1 175 ? 21.856 7.539 -1.287 1.00 74.88 175 ARG A C 1
ATOM 1333 O O . ARG A 1 175 ? 22.462 6.877 -0.455 1.00 74.88 175 ARG A O 1
ATOM 1340 N N . GLY A 1 176 ? 21.728 7.148 -2.555 1.00 63.06 176 GLY A N 1
ATOM 1341 C CA . GLY A 1 176 ? 22.226 5.860 -3.063 1.00 63.06 176 GLY A CA 1
ATOM 1342 C C . GLY A 1 176 ? 21.137 4.871 -3.482 1.00 63.06 176 GLY A C 1
ATOM 1343 O O . GLY A 1 176 ? 21.438 3.703 -3.725 1.00 63.06 176 GLY A O 1
ATOM 1344 N N . VAL A 1 177 ? 19.882 5.317 -3.583 1.00 69.88 177 VAL A N 1
ATOM 1345 C CA . VAL A 1 177 ? 18.823 4.556 -4.254 1.00 69.88 177 VAL A CA 1
ATOM 1346 C C . VAL A 1 177 ? 19.178 4.399 -5.735 1.00 69.88 177 VAL A C 1
ATOM 1348 O O . VAL A 1 177 ? 19.203 5.371 -6.489 1.00 69.88 177 VAL A O 1
ATOM 1351 N N . ASP A 1 178 ? 19.473 3.165 -6.140 1.00 62.47 178 ASP A N 1
ATOM 1352 C CA . ASP A 1 178 ? 19.850 2.838 -7.515 1.00 62.47 178 ASP A CA 1
ATOM 1353 C C . ASP A 1 178 ? 18.724 3.079 -8.505 1.00 62.47 178 ASP A C 1
ATOM 1355 O O . ASP A 1 178 ? 17.554 2.802 -8.215 1.00 62.47 178 ASP A O 1
ATOM 1359 N N . GLU A 1 179 ? 19.095 3.560 -9.692 1.00 54.88 179 GLU A N 1
ATOM 1360 C CA . GLU A 1 179 ? 18.278 3.443 -10.899 1.00 54.88 179 GLU A CA 1
ATOM 1361 C C . GLU A 1 179 ? 18.080 1.950 -11.161 1.00 54.88 179 GLU A C 1
ATOM 1363 O O . GLU A 1 179 ? 19.023 1.233 -11.483 1.00 54.88 179 GLU A O 1
ATOM 1368 N N . GLY A 1 180 ? 16.874 1.450 -10.883 1.00 49.03 180 GLY A N 1
ATOM 1369 C CA . GLY A 1 180 ? 16.569 0.034 -11.043 1.00 49.03 180 GLY A CA 1
ATOM 1370 C C . GLY A 1 180 ? 16.800 -0.406 -12.487 1.00 49.03 180 GLY A C 1
ATOM 1371 O O . GLY A 1 180 ? 16.434 0.313 -13.416 1.00 49.03 180 GLY A O 1
ATOM 1372 N N . GLU A 1 181 ? 17.380 -1.594 -12.667 1.00 45.06 181 GLU A N 1
ATOM 1373 C CA . GLU A 1 181 ? 17.454 -2.246 -13.973 1.00 45.06 181 GLU A CA 1
ATOM 1374 C C . GLU A 1 181 ? 16.043 -2.381 -14.551 1.00 45.06 181 GLU A C 1
ATOM 1376 O O . GLU A 1 181 ? 15.172 -3.061 -14.003 1.00 45.06 181 GLU A O 1
ATOM 1381 N N . VAL A 1 182 ? 15.810 -1.695 -15.664 1.00 48.56 182 VAL A N 1
ATOM 1382 C CA . VAL A 1 182 ? 14.604 -1.864 -16.461 1.00 48.56 182 VAL A CA 1
ATOM 1383 C C . VAL A 1 182 ? 14.820 -3.088 -17.343 1.00 48.56 182 VAL A C 1
ATOM 1385 O O . VAL A 1 182 ? 15.492 -3.005 -18.369 1.00 48.56 182 VAL A O 1
ATOM 1388 N N . GLU A 1 183 ? 14.248 -4.231 -16.966 1.00 45.22 183 GLU A N 1
ATOM 1389 C CA . GLU A 1 183 ? 14.190 -5.385 -17.867 1.00 45.22 183 GLU A CA 1
ATOM 1390 C C . GLU A 1 183 ? 13.375 -5.035 -19.125 1.00 45.22 183 GLU A C 1
ATOM 1392 O O . GLU A 1 183 ? 12.163 -4.789 -19.079 1.00 45.22 183 GLU A O 1
ATOM 1397 N N . SER A 1 184 ? 14.044 -5.037 -20.278 1.00 38.78 184 SER A N 1
ATOM 1398 C CA . SER A 1 184 ? 13.462 -4.836 -21.604 1.00 38.78 184 SER A CA 1
ATOM 1399 C C . SER A 1 184 ? 12.803 -6.125 -22.118 1.00 38.78 184 SER A C 1
ATOM 1401 O O . SER A 1 184 ? 13.319 -6.829 -22.979 1.00 38.78 184 SER A O 1
ATOM 1403 N N . GLY A 1 185 ? 11.629 -6.463 -21.583 1.00 43.28 185 GLY A N 1
ATOM 1404 C CA . GLY A 1 185 ? 10.832 -7.595 -22.070 1.00 43.28 185 GLY A CA 1
ATOM 1405 C C . GLY A 1 185 ? 9.889 -7.212 -23.216 1.00 43.28 185 GLY A C 1
ATOM 1406 O O . GLY A 1 185 ? 8.903 -6.514 -22.990 1.00 43.28 185 GLY A O 1
ATOM 1407 N N . THR A 1 186 ? 10.122 -7.720 -24.429 1.00 36.94 186 THR A N 1
ATOM 1408 C CA . THR A 1 186 ? 9.229 -7.592 -25.599 1.00 36.94 186 THR A CA 1
ATOM 1409 C C . THR A 1 186 ? 8.085 -8.617 -25.547 1.00 36.94 186 THR A C 1
ATOM 1411 O O . THR A 1 186 ? 8.007 -9.550 -26.338 1.00 36.94 186 THR A O 1
ATOM 1414 N N . GLY A 1 187 ? 7.173 -8.463 -24.585 1.00 43.09 187 GLY A N 1
ATOM 1415 C CA . GLY A 1 187 ? 5.986 -9.316 -24.432 1.00 43.09 187 GLY A CA 1
ATOM 1416 C C . GLY A 1 187 ? 4.703 -8.504 -24.543 1.00 43.09 187 GLY A C 1
ATOM 1417 O O . GLY A 1 187 ? 4.080 -8.212 -23.531 1.00 43.09 187 GLY A O 1
ATOM 1418 N N . GLY A 1 188 ? 4.331 -8.105 -25.761 1.00 39.31 188 GLY A N 1
ATOM 1419 C CA . GLY A 1 188 ? 3.254 -7.140 -25.991 1.00 39.31 188 GLY A CA 1
ATOM 1420 C C . GLY A 1 188 ? 1.873 -7.627 -25.542 1.00 39.31 188 GLY A C 1
ATOM 1421 O O . GLY A 1 188 ? 1.261 -8.476 -26.189 1.00 39.31 188 GLY A O 1
ATOM 1422 N N . VAL A 1 189 ? 1.340 -7.019 -24.483 1.00 49.06 189 VAL A N 1
ATOM 1423 C CA . VAL A 1 189 ? -0.085 -7.094 -24.131 1.00 49.06 189 VAL A CA 1
ATOM 1424 C C . VAL A 1 189 ? -0.864 -6.118 -25.024 1.00 49.06 189 VAL A C 1
ATOM 1426 O O . VAL A 1 189 ? -0.454 -4.971 -25.208 1.00 49.06 189 VAL A O 1
ATOM 1429 N N . ARG A 1 190 ? -1.979 -6.556 -25.628 1.00 42.84 190 ARG A N 1
ATOM 1430 C CA . ARG A 1 190 ? -2.819 -5.693 -26.482 1.00 42.84 190 ARG A CA 1
ATOM 1431 C C . ARG A 1 190 ? -3.696 -4.783 -25.617 1.00 42.84 190 ARG A C 1
ATOM 1433 O O . ARG A 1 190 ? -4.537 -5.272 -24.870 1.00 42.84 190 ARG A O 1
ATOM 1440 N N . TYR A 1 191 ? -3.529 -3.469 -25.757 1.00 48.91 191 TYR A N 1
ATOM 1441 C CA . TYR A 1 191 ? -4.337 -2.449 -25.076 1.00 48.91 191 TYR A CA 1
ATOM 1442 C C . TYR A 1 191 ? -5.432 -1.896 -25.997 1.00 48.91 191 TYR A C 1
ATOM 1444 O O . TYR A 1 191 ? -5.229 -1.782 -27.208 1.00 48.91 191 TYR A O 1
ATOM 1452 N N . ALA A 1 192 ? -6.569 -1.493 -25.424 1.00 48.88 192 ALA A N 1
ATOM 1453 C CA . ALA A 1 192 ? -7.571 -0.702 -26.135 1.00 48.88 192 ALA A CA 1
ATOM 1454 C C . ALA A 1 192 ? -6.985 0.679 -26.493 1.00 48.88 192 ALA A C 1
ATOM 1456 O O . ALA A 1 192 ? -6.430 1.368 -25.636 1.00 48.88 192 ALA A O 1
ATOM 1457 N N . SER A 1 193 ? -7.063 1.081 -27.763 1.00 52.59 193 SER A N 1
ATOM 1458 C CA . SER A 1 193 ? -6.473 2.334 -28.245 1.00 52.59 193 SER A CA 1
ATOM 1459 C C . SER A 1 193 ? -7.491 3.474 -28.276 1.00 52.59 193 SER A C 1
ATOM 1461 O O . SER A 1 193 ? -8.542 3.343 -28.899 1.00 52.59 193 SER A O 1
ATOM 1463 N N . LEU A 1 194 ? -7.136 4.619 -27.685 1.00 58.69 194 LEU A N 1
ATOM 1464 C CA . LEU A 1 194 ? -7.842 5.888 -27.894 1.00 58.69 194 LEU A CA 1
ATOM 1465 C C . LEU A 1 194 ? -7.836 6.298 -29.383 1.00 58.69 194 LEU A C 1
ATOM 1467 O O . LEU A 1 194 ? -6.878 5.971 -30.094 1.00 58.69 194 LEU A O 1
ATOM 1471 N N . PRO A 1 195 ? -8.834 7.080 -29.842 1.00 70.06 195 PRO A N 1
ATOM 1472 C CA . PRO A 1 195 ? -8.813 7.706 -31.161 1.00 70.06 195 PRO A CA 1
ATOM 1473 C C . PRO A 1 195 ? -7.517 8.501 -31.389 1.00 70.06 195 PRO A C 1
ATOM 1475 O O . PRO A 1 195 ? -7.043 9.213 -30.498 1.00 70.06 195 PRO A O 1
ATOM 1478 N N . SER A 1 196 ? -6.954 8.411 -32.596 1.00 70.62 196 SER A N 1
ATOM 1479 C CA . SER A 1 196 ? -5.626 8.943 -32.947 1.00 70.62 196 SER A CA 1
ATOM 1480 C C . SER A 1 196 ? -5.440 10.432 -32.619 1.00 70.62 196 SER A C 1
ATOM 1482 O O . SER A 1 196 ? -4.411 10.805 -32.059 1.00 70.62 196 SER A O 1
ATOM 1484 N N . ARG A 1 197 ? -6.455 11.272 -32.867 1.00 68.38 197 ARG A N 1
ATOM 1485 C CA . ARG A 1 197 ? -6.403 12.725 -32.601 1.00 68.38 197 ARG A CA 1
ATOM 1486 C C . ARG A 1 197 ? -6.367 13.088 -31.112 1.00 68.38 197 ARG A C 1
ATOM 1488 O O . ARG A 1 197 ? -5.613 13.972 -30.716 1.00 68.38 197 ARG A O 1
ATOM 1495 N N . ALA A 1 198 ? -7.151 12.403 -30.279 1.00 67.38 198 ALA A N 1
ATOM 1496 C CA . ALA A 1 198 ? -7.165 12.644 -28.832 1.00 67.38 198 ALA A CA 1
ATOM 1497 C C . ALA A 1 198 ? -5.826 12.241 -28.200 1.00 67.38 198 ALA A C 1
ATOM 1499 O O . ALA A 1 198 ? -5.274 12.957 -27.365 1.00 67.38 198 ALA A O 1
ATOM 1500 N N . LYS A 1 199 ? -5.261 11.123 -28.668 1.00 70.50 199 LYS A N 1
ATOM 1501 C CA . LYS A 1 199 ? -3.947 10.639 -28.245 1.00 70.50 199 LYS A CA 1
ATOM 1502 C C . LYS A 1 199 ? -2.841 11.647 -28.567 1.00 70.50 199 LYS A C 1
ATOM 1504 O O . LYS A 1 199 ? -1.992 11.904 -27.721 1.00 70.50 199 LYS A O 1
ATOM 1509 N N . GLU A 1 200 ? -2.861 12.240 -29.757 1.00 74.94 200 GLU A N 1
ATOM 1510 C CA . GLU A 1 200 ? -1.850 13.214 -30.180 1.00 74.94 200 GLU A CA 1
ATOM 1511 C C . GLU A 1 200 ? -1.904 14.519 -29.368 1.00 74.94 200 GLU A C 1
ATOM 1513 O O . GLU A 1 200 ? -0.864 15.028 -28.941 1.00 74.94 200 GLU A O 1
ATOM 1518 N N . LEU A 1 201 ? -3.111 15.018 -29.076 1.00 78.81 201 LEU A N 1
ATOM 1519 C CA . LEU A 1 201 ? -3.302 16.213 -28.253 1.00 78.81 201 LEU A CA 1
ATOM 1520 C C . LEU A 1 201 ? -2.811 15.995 -26.815 1.00 78.81 201 LEU A C 1
ATOM 1522 O O . LEU A 1 201 ? -2.028 16.795 -26.307 1.00 78.81 201 LEU A O 1
ATOM 1526 N N . VAL A 1 202 ? -3.216 14.891 -26.178 1.00 76.94 202 VAL A N 1
ATOM 1527 C CA . VAL A 1 202 ? -2.786 14.550 -24.811 1.00 76.94 202 VAL A CA 1
ATOM 1528 C C . VAL A 1 202 ? -1.267 14.398 -24.747 1.00 76.94 202 VAL A C 1
ATOM 1530 O O . VAL A 1 202 ? -0.623 14.966 -23.866 1.00 76.94 202 VAL A O 1
ATOM 1533 N N . LEU A 1 203 ? -0.666 13.701 -25.717 1.00 76.69 203 LEU A N 1
ATOM 1534 C CA . LEU A 1 203 ? 0.785 13.534 -25.765 1.00 76.69 203 LEU A CA 1
ATOM 1535 C C . LEU A 1 203 ? 1.519 14.873 -25.887 1.00 76.69 203 LEU A C 1
ATOM 1537 O O . LEU A 1 203 ? 2.576 15.017 -25.279 1.00 76.69 203 LEU A O 1
ATOM 1541 N N . ARG A 1 204 ? 0.976 15.865 -26.605 1.00 85.06 204 ARG A N 1
ATOM 1542 C CA . ARG A 1 204 ? 1.600 17.193 -26.726 1.00 85.06 204 ARG A CA 1
ATOM 1543 C C . ARG A 1 204 ? 1.749 17.890 -25.370 1.00 85.06 204 ARG A C 1
ATOM 1545 O O . ARG A 1 204 ? 2.822 18.421 -25.095 1.00 85.06 204 ARG A O 1
ATOM 1552 N N . TYR A 1 205 ? 0.714 17.859 -24.530 1.00 88.00 205 TYR A N 1
ATOM 1553 C CA . TYR A 1 205 ? 0.732 18.506 -23.210 1.00 88.00 205 TYR A CA 1
ATOM 1554 C C . TYR A 1 205 ? 1.484 17.697 -22.152 1.00 88.00 205 TYR A C 1
ATOM 1556 O O . TYR A 1 205 ? 2.128 18.269 -21.278 1.00 88.00 205 TYR A O 1
ATOM 1564 N N . VAL A 1 206 ? 1.449 16.368 -22.249 1.00 90.62 206 VAL A N 1
ATOM 1565 C CA . VAL A 1 206 ? 2.086 15.472 -21.275 1.00 90.62 206 VAL A CA 1
ATOM 1566 C C . VAL A 1 206 ? 3.595 15.322 -21.528 1.00 90.62 206 VAL A C 1
ATOM 1568 O O . VAL A 1 206 ? 4.362 15.091 -20.595 1.00 90.62 206 VAL A O 1
ATOM 1571 N N . ARG A 1 207 ? 4.068 15.513 -22.769 1.00 92.00 207 ARG A N 1
ATOM 1572 C CA . ARG A 1 207 ? 5.487 15.368 -23.151 1.00 92.00 207 ARG A CA 1
ATOM 1573 C C . ARG A 1 207 ? 6.494 16.153 -22.294 1.00 92.00 207 ARG A C 1
ATOM 1575 O O . ARG A 1 207 ? 7.510 15.549 -21.955 1.00 92.00 207 ARG A O 1
ATOM 1582 N N . PRO A 1 208 ? 6.304 17.446 -21.959 1.00 94.06 208 PRO A N 1
ATOM 1583 C CA . PRO A 1 208 ? 7.252 18.159 -21.100 1.00 94.06 208 PRO A CA 1
ATOM 1584 C C . PRO A 1 208 ? 7.360 17.518 -19.713 1.00 94.06 208 PRO A C 1
ATOM 1586 O O . PRO A 1 208 ? 8.471 17.296 -19.241 1.00 94.06 208 PRO A O 1
ATOM 1589 N N . VAL A 1 209 ? 6.231 17.133 -19.113 1.00 94.12 209 VAL A N 1
ATOM 1590 C CA . VAL A 1 209 ? 6.199 16.452 -17.810 1.00 94.12 209 VAL A CA 1
ATOM 1591 C C . VAL A 1 209 ? 6.909 15.101 -17.894 1.00 94.12 209 VAL A C 1
ATOM 1593 O O . VAL A 1 209 ? 7.788 14.811 -17.091 1.00 94.12 209 VAL A O 1
ATOM 1596 N N . VAL A 1 210 ? 6.612 14.304 -18.923 1.00 94.00 210 VAL A N 1
ATOM 1597 C CA . VAL A 1 210 ? 7.249 12.996 -19.144 1.00 94.00 210 VAL A CA 1
ATOM 1598 C C . VAL A 1 210 ? 8.762 13.107 -19.311 1.00 94.00 210 VAL A C 1
ATOM 1600 O O . VAL A 1 210 ? 9.485 12.275 -18.777 1.00 94.00 210 VAL A O 1
ATOM 1603 N N . ARG A 1 211 ? 9.267 14.137 -20.003 1.00 92.81 211 ARG A N 1
ATOM 1604 C CA . ARG A 1 211 ? 10.717 14.366 -20.126 1.00 92.81 211 ARG A CA 1
ATOM 1605 C C . ARG A 1 211 ? 11.375 14.634 -18.776 1.00 92.81 211 ARG A C 1
ATOM 1607 O O . ARG A 1 211 ? 12.458 14.118 -18.534 1.00 92.81 211 ARG A O 1
ATOM 1614 N N . VAL A 1 212 ? 10.723 15.424 -17.923 1.00 94.44 212 VAL A N 1
ATOM 1615 C CA . VAL A 1 212 ? 11.218 15.736 -16.574 1.00 94.44 212 VAL A CA 1
ATOM 1616 C C . VAL A 1 212 ? 11.187 14.499 -15.675 1.00 94.44 212 VAL A C 1
ATOM 1618 O O . VAL A 1 212 ? 12.102 14.305 -14.884 1.00 94.44 212 VAL A O 1
ATOM 1621 N N . LEU A 1 213 ? 10.169 13.646 -15.814 1.00 92.25 213 LEU A N 1
ATOM 1622 C CA . LEU A 1 213 ? 10.010 12.440 -14.996 1.00 92.25 213 LEU A CA 1
ATOM 1623 C C . LEU A 1 213 ? 10.782 11.221 -15.518 1.00 92.25 213 LEU A C 1
ATOM 1625 O O . LEU A 1 213 ? 10.983 10.272 -14.765 1.00 92.25 213 LEU A O 1
ATOM 1629 N N . ALA A 1 214 ? 11.238 11.228 -16.773 1.00 91.94 214 ALA A N 1
ATOM 1630 C CA . ALA A 1 214 ? 11.950 10.105 -17.381 1.00 91.94 214 ALA A CA 1
ATOM 1631 C C . ALA A 1 214 ? 13.141 9.573 -16.551 1.00 91.94 214 ALA A C 1
ATOM 1633 O O . ALA A 1 214 ? 13.249 8.351 -16.449 1.00 91.94 214 ALA A O 1
ATOM 1634 N N . PRO A 1 215 ? 13.976 10.414 -15.898 1.00 91.38 215 PRO A N 1
ATOM 1635 C CA . PRO A 1 215 ? 15.069 9.939 -15.040 1.00 91.38 215 PRO A CA 1
ATOM 1636 C C . PRO A 1 215 ? 14.613 9.154 -13.801 1.00 91.38 215 PRO A C 1
ATOM 1638 O O . PRO A 1 215 ? 15.383 8.380 -13.239 1.00 91.38 215 PRO A O 1
ATOM 1641 N N . LEU A 1 216 ? 13.366 9.330 -13.344 1.00 89.62 216 LEU A N 1
ATOM 1642 C CA . LEU A 1 216 ? 12.841 8.532 -12.233 1.00 89.62 216 LEU A CA 1
ATOM 1643 C C . LEU A 1 216 ? 12.593 7.082 -12.666 1.00 89.62 216 LEU A C 1
ATOM 1645 O O . LEU A 1 216 ? 12.789 6.171 -11.864 1.00 89.62 216 LEU A O 1
ATOM 1649 N N . GLY A 1 217 ? 12.218 6.869 -13.929 1.00 91.38 217 GLY A N 1
ATOM 1650 C CA . GLY A 1 217 ? 11.789 5.578 -14.457 1.00 91.38 217 GLY A CA 1
ATOM 1651 C C . GLY A 1 217 ? 10.338 5.236 -14.083 1.00 91.38 217 GLY A C 1
ATOM 1652 O O . GLY A 1 217 ? 9.809 5.745 -13.092 1.00 91.38 217 GLY A O 1
ATOM 1653 N N . PRO A 1 218 ? 9.667 4.370 -14.864 1.00 94.00 218 PRO A N 1
ATOM 1654 C CA . PRO A 1 218 ? 8.243 4.082 -14.686 1.00 94.00 218 PRO A CA 1
ATOM 1655 C C . PRO A 1 218 ? 7.943 3.420 -13.336 1.00 94.00 218 PRO A C 1
ATOM 1657 O O . PRO A 1 218 ? 7.061 3.883 -12.627 1.00 94.00 218 PRO A O 1
ATOM 1660 N N . SER A 1 219 ? 8.733 2.425 -12.916 1.00 94.25 219 SER A N 1
ATOM 1661 C CA . SER A 1 219 ? 8.497 1.713 -11.652 1.00 94.25 219 SER A CA 1
ATOM 1662 C C . SER A 1 219 ? 8.557 2.628 -10.428 1.00 94.25 219 SER A C 1
ATOM 1664 O O . SER A 1 219 ? 7.758 2.469 -9.511 1.00 94.25 219 SER A O 1
ATOM 1666 N N . ARG A 1 220 ? 9.466 3.616 -10.399 1.00 94.12 220 ARG A N 1
ATOM 1667 C CA . ARG A 1 220 ? 9.493 4.594 -9.299 1.00 94.12 220 ARG A CA 1
ATOM 1668 C C . ARG A 1 220 ? 8.247 5.458 -9.293 1.00 94.12 220 ARG A C 1
ATOM 1670 O O . ARG A 1 220 ? 7.753 5.772 -8.220 1.00 94.12 220 ARG A O 1
ATOM 1677 N N . ILE A 1 221 ? 7.735 5.829 -10.464 1.00 95.38 221 ILE A N 1
ATOM 1678 C CA . ILE A 1 221 ? 6.515 6.632 -10.578 1.00 95.38 221 ILE A CA 1
ATOM 1679 C C . ILE A 1 221 ? 5.313 5.858 -10.022 1.00 95.38 221 ILE A C 1
ATOM 1681 O O . ILE A 1 221 ? 4.613 6.417 -9.180 1.00 95.38 221 ILE A O 1
ATOM 1685 N N . SER A 1 222 ? 5.137 4.576 -10.376 1.00 96.44 222 SER A N 1
ATOM 1686 C CA . SER A 1 222 ? 4.086 3.718 -9.793 1.00 96.44 222 SER A CA 1
ATOM 1687 C C . SER A 1 222 ? 4.257 3.562 -8.274 1.00 96.44 222 SER A C 1
ATOM 1689 O O . SER A 1 222 ? 3.303 3.566 -7.504 1.00 96.44 222 SER A O 1
ATOM 1691 N N . GLY A 1 223 ? 5.501 3.465 -7.800 1.00 95.81 223 GLY A N 1
ATOM 1692 C CA . GLY A 1 223 ? 5.781 3.417 -6.365 1.00 95.81 223 GLY A CA 1
ATOM 1693 C C . GLY A 1 223 ? 5.406 4.724 -5.661 1.00 95.81 223 GLY A C 1
ATOM 1694 O O . GLY A 1 223 ? 4.804 4.713 -4.590 1.00 95.81 223 GLY A O 1
ATOM 1695 N N . LEU A 1 224 ? 5.731 5.871 -6.259 1.00 96.00 224 LEU A N 1
ATOM 1696 C CA . LEU A 1 224 ? 5.388 7.184 -5.719 1.00 96.00 224 LEU A CA 1
ATOM 1697 C C . LEU A 1 224 ? 3.874 7.431 -5.729 1.00 96.00 224 LEU A C 1
ATOM 1699 O O . LEU A 1 224 ? 3.368 7.987 -4.755 1.00 96.00 224 LEU A O 1
ATOM 1703 N N . SER A 1 225 ? 3.142 7.002 -6.767 1.00 97.12 225 SER A N 1
ATOM 1704 C CA . SER A 1 225 ? 1.671 7.075 -6.791 1.00 97.12 225 SER A CA 1
ATOM 1705 C C . SER A 1 225 ? 1.055 6.230 -5.671 1.00 97.12 225 SER A C 1
ATOM 1707 O O . SER A 1 225 ? 0.142 6.693 -4.976 1.00 97.12 225 SER A O 1
ATOM 1709 N N . MET A 1 226 ? 1.632 5.055 -5.401 1.00 97.44 226 MET A N 1
ATOM 1710 C CA . MET A 1 226 ? 1.247 4.211 -4.273 1.00 97.44 226 MET A CA 1
ATOM 1711 C C . MET A 1 226 ? 1.407 4.933 -2.925 1.00 97.44 226 MET A C 1
ATOM 1713 O O . MET A 1 226 ? 0.445 5.030 -2.163 1.00 97.44 226 MET A O 1
ATOM 1717 N N . PHE A 1 227 ? 2.569 5.531 -2.639 1.00 96.44 227 PHE A N 1
ATOM 1718 C CA . PHE A 1 227 ? 2.771 6.296 -1.395 1.00 96.44 227 PHE A CA 1
ATOM 1719 C C . PHE A 1 227 ? 1.916 7.566 -1.315 1.00 96.44 227 PHE A C 1
ATOM 1721 O O . PHE A 1 227 ? 1.419 7.901 -0.238 1.00 96.44 227 PHE A O 1
ATOM 1728 N N . LEU A 1 228 ? 1.683 8.248 -2.441 1.00 97.00 228 LEU A N 1
ATOM 1729 C CA . LEU A 1 228 ? 0.803 9.419 -2.517 1.00 97.00 228 LEU A CA 1
ATOM 1730 C C . LEU A 1 228 ? -0.659 9.078 -2.177 1.00 97.00 228 LEU A C 1
ATOM 1732 O O . LEU A 1 228 ? -1.449 9.978 -1.909 1.00 97.00 228 LEU A O 1
ATOM 1736 N N . THR A 1 229 ? -1.019 7.792 -2.124 1.00 98.25 229 THR A N 1
ATOM 1737 C CA . THR A 1 229 ? -2.345 7.337 -1.689 1.00 98.25 229 THR A CA 1
ATOM 1738 C C . THR A 1 229 ? -2.538 7.438 -0.167 1.00 98.25 229 THR A C 1
ATOM 1740 O O . THR A 1 229 ? -3.674 7.557 0.282 1.00 98.25 229 THR A O 1
ATOM 1743 N N . LEU A 1 230 ? -1.470 7.459 0.646 1.00 97.12 230 LEU A N 1
ATOM 1744 C CA . LEU A 1 230 ? -1.548 7.492 2.121 1.00 97.12 230 LEU A CA 1
ATOM 1745 C C . LEU A 1 230 ? -2.447 8.598 2.714 1.00 97.12 230 LEU A C 1
ATOM 1747 O O . LEU A 1 230 ? -3.172 8.316 3.672 1.00 97.12 230 LEU A O 1
ATOM 1751 N N . PRO A 1 231 ? -2.455 9.844 2.198 1.00 98.06 231 PRO A N 1
ATOM 1752 C CA . PRO A 1 231 ? -3.325 10.892 2.722 1.00 98.06 231 PRO A CA 1
ATOM 1753 C C . PRO A 1 231 ? -4.811 10.677 2.409 1.00 98.06 231 PRO A C 1
ATOM 1755 O O . PRO A 1 231 ? -5.649 11.253 3.095 1.00 98.06 231 PRO A O 1
ATOM 1758 N N . VAL A 1 232 ? -5.169 9.865 1.406 1.00 98.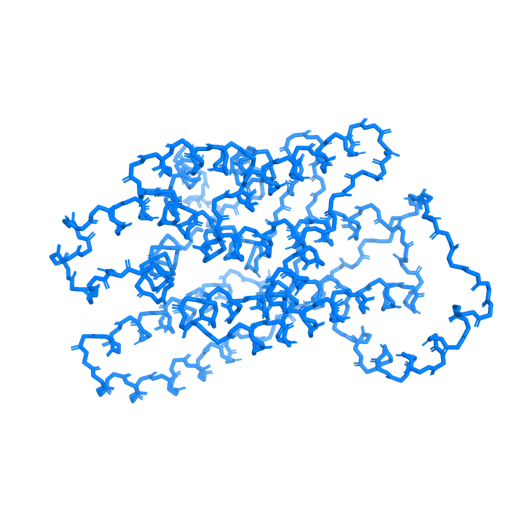50 232 VAL A N 1
ATOM 1759 C CA . VAL A 1 232 ? -6.571 9.640 1.005 1.00 98.50 232 VAL A CA 1
ATOM 1760 C C . VAL A 1 232 ? -7.411 9.071 2.155 1.00 98.50 232 VAL A C 1
ATOM 1762 O O . VAL A 1 232 ? -8.358 9.750 2.557 1.00 98.50 232 VAL A O 1
ATOM 1765 N N . PRO A 1 233 ? -7.093 7.899 2.748 1.00 98.44 233 PRO A N 1
ATOM 1766 C CA . PRO A 1 233 ? -7.887 7.356 3.850 1.00 98.44 233 PRO A CA 1
ATOM 1767 C C . PRO A 1 233 ? -7.934 8.296 5.063 1.00 98.44 233 PRO A C 1
ATOM 1769 O O . PRO A 1 233 ? -8.942 8.370 5.759 1.00 98.44 233 PRO A O 1
ATOM 1772 N N . LEU A 1 234 ? -6.872 9.071 5.281 1.00 97.62 234 LEU A N 1
ATOM 1773 C CA . LEU A 1 234 ? -6.784 10.051 6.355 1.00 97.62 234 LEU A CA 1
ATOM 1774 C C . LEU A 1 234 ? -7.714 11.261 6.163 1.00 97.62 234 LEU A C 1
ATOM 1776 O O . LEU A 1 234 ? -8.264 11.794 7.124 1.00 97.62 234 LEU A O 1
ATOM 1780 N N . LEU A 1 235 ? -7.854 11.743 4.930 1.00 98.44 235 LEU A N 1
ATOM 1781 C CA . LEU A 1 235 ? -8.769 12.835 4.601 1.00 98.44 235 LEU A CA 1
ATOM 1782 C C . LEU A 1 235 ? -10.221 12.352 4.642 1.00 98.44 235 LEU A C 1
ATOM 1784 O O . LEU A 1 235 ? -11.081 13.056 5.168 1.00 98.44 235 LEU A O 1
ATOM 1788 N N . VAL A 1 236 ? -10.469 11.131 4.160 1.00 98.44 236 VAL A N 1
ATOM 1789 C CA . VAL A 1 236 ? -11.771 10.455 4.239 1.00 98.44 236 VAL A CA 1
ATOM 1790 C C . VAL A 1 236 ? -12.224 10.300 5.692 1.00 98.44 236 VAL A C 1
ATOM 1792 O O . VAL A 1 236 ? -13.328 10.723 6.025 1.00 98.44 236 VAL A O 1
ATOM 1795 N N . SER A 1 237 ? -11.367 9.789 6.584 1.00 97.44 237 SER A N 1
ATOM 1796 C CA . SER A 1 237 ? -11.721 9.589 7.999 1.00 97.44 237 SER A CA 1
ATOM 1797 C C . SER A 1 237 ? -12.045 10.890 8.743 1.00 97.44 237 SER A C 1
ATOM 1799 O O . SER A 1 237 ? -12.756 10.870 9.746 1.00 97.44 237 SER A O 1
ATOM 1801 N N . ARG A 1 238 ? -11.552 12.031 8.244 1.00 97.31 238 ARG A N 1
ATOM 1802 C CA . ARG A 1 238 ? -11.824 13.374 8.780 1.00 97.31 238 ARG A CA 1
ATOM 1803 C C . ARG A 1 238 ? -12.981 14.100 8.096 1.00 97.31 238 ARG A C 1
ATOM 1805 O O . ARG A 1 238 ? -13.231 15.260 8.404 1.00 97.31 238 ARG A O 1
ATOM 1812 N N . GLY A 1 239 ? -13.673 13.449 7.164 1.00 97.62 239 GLY A N 1
ATOM 1813 C CA . GLY A 1 239 ? -14.780 14.052 6.423 1.00 97.62 239 GLY A CA 1
ATOM 1814 C C . GLY A 1 239 ? -14.352 15.099 5.387 1.00 97.62 239 GLY A C 1
ATOM 1815 O O . GLY A 1 239 ? -15.180 15.874 4.915 1.00 97.62 239 GLY A O 1
ATOM 1816 N N . HIS A 1 240 ? -13.073 15.145 5.004 1.00 98.12 240 HIS A N 1
ATOM 1817 C CA . HIS A 1 240 ? -12.563 16.037 3.958 1.00 98.12 240 HIS A CA 1
ATOM 1818 C C . HIS A 1 240 ? -12.680 15.390 2.567 1.00 98.12 240 HIS A C 1
ATOM 1820 O O . HIS A 1 240 ? -11.686 15.215 1.860 1.00 98.12 240 HIS A O 1
ATOM 1826 N N . TRP A 1 241 ? -13.904 15.032 2.171 1.00 98.19 241 TRP A N 1
ATOM 1827 C CA . TRP A 1 241 ? -14.201 14.221 0.980 1.00 98.19 241 TRP A CA 1
ATOM 1828 C C . TRP A 1 241 ? -13.646 14.812 -0.325 1.00 98.19 241 TRP A C 1
ATOM 1830 O O . TRP A 1 241 ? -12.924 14.131 -1.050 1.00 98.19 241 TRP A O 1
ATOM 1840 N N . TYR A 1 242 ? -13.863 16.108 -0.577 1.00 98.25 242 TYR A N 1
ATOM 1841 C CA . TYR A 1 242 ? -13.350 16.780 -1.780 1.00 98.25 242 TYR A CA 1
ATOM 1842 C C . TYR A 1 242 ? -11.821 16.864 -1.822 1.00 98.25 242 TYR A C 1
ATOM 1844 O O . TYR A 1 242 ? -11.221 16.725 -2.887 1.00 98.25 242 TYR A O 1
ATOM 1852 N N . ALA A 1 243 ? -11.172 17.060 -0.670 1.00 98.25 243 ALA A N 1
ATOM 1853 C CA . ALA A 1 243 ? -9.714 17.047 -0.597 1.00 98.25 243 ALA A CA 1
ATOM 1854 C C . ALA A 1 243 ? -9.173 15.635 -0.863 1.00 98.25 243 ALA A C 1
ATOM 1856 O O . ALA A 1 243 ? -8.203 15.482 -1.603 1.00 98.25 243 ALA A O 1
ATOM 1857 N N . ALA A 1 244 ? -9.828 14.601 -0.322 1.00 98.44 244 ALA A N 1
ATOM 1858 C CA . ALA A 1 244 ? -9.499 13.210 -0.615 1.00 98.44 244 ALA A CA 1
ATOM 1859 C C . ALA A 1 244 ? -9.657 12.896 -2.112 1.00 98.44 244 ALA A C 1
ATOM 1861 O O . ALA A 1 244 ? -8.763 12.291 -2.700 1.00 98.44 244 ALA A O 1
ATOM 1862 N N . ALA A 1 245 ? -10.743 13.362 -2.741 1.00 98.56 245 ALA A N 1
ATOM 1863 C CA . ALA A 1 245 ? -10.969 13.222 -4.178 1.00 98.56 245 ALA A CA 1
ATOM 1864 C C . ALA A 1 245 ? -9.876 13.926 -4.996 1.00 98.56 245 ALA A C 1
ATOM 1866 O O . ALA A 1 245 ? -9.332 13.332 -5.923 1.00 98.56 245 ALA A O 1
ATOM 1867 N N . ALA A 1 246 ? -9.499 15.155 -4.628 1.00 98.38 246 ALA A N 1
ATOM 1868 C CA . ALA A 1 246 ? -8.429 15.896 -5.294 1.00 98.38 246 ALA A CA 1
ATOM 1869 C C . ALA A 1 246 ? -7.075 15.173 -5.195 1.00 98.38 246 ALA A C 1
ATOM 1871 O O . ALA A 1 246 ? -6.385 15.021 -6.203 1.00 98.38 246 ALA A O 1
ATOM 1872 N N . VAL A 1 247 ? -6.714 14.665 -4.010 1.00 98.44 247 VAL A N 1
ATOM 1873 C CA . VAL A 1 247 ? -5.494 13.858 -3.831 1.00 98.44 247 VAL A CA 1
ATOM 1874 C C . VAL A 1 247 ? -5.561 12.581 -4.669 1.00 98.44 247 VAL A C 1
ATOM 1876 O O . VAL A 1 247 ? -4.592 12.250 -5.345 1.00 98.44 247 VAL A O 1
ATOM 1879 N N . LEU A 1 248 ? -6.700 11.887 -4.686 1.00 98.38 248 LEU A N 1
ATOM 1880 C CA . LEU A 1 248 ? -6.875 10.667 -5.472 1.00 98.38 248 LEU A CA 1
ATOM 1881 C C . LEU A 1 248 ? -6.814 10.925 -6.989 1.00 98.38 248 LEU A C 1
ATOM 1883 O O . LEU A 1 248 ? -6.264 10.111 -7.725 1.00 98.38 248 LEU A O 1
ATOM 1887 N N . ILE A 1 249 ? -7.295 12.075 -7.466 1.00 98.44 249 ILE A N 1
ATOM 1888 C CA . ILE A 1 249 ? -7.102 12.516 -8.856 1.00 98.44 249 ILE A CA 1
ATOM 1889 C C . ILE A 1 249 ? -5.611 12.731 -9.144 1.00 98.44 249 ILE A C 1
ATOM 1891 O O . ILE A 1 249 ? -5.123 12.272 -10.174 1.00 98.44 249 ILE A O 1
ATOM 1895 N N . CYS A 1 250 ? -4.862 13.364 -8.236 1.00 97.81 250 CYS A N 1
ATOM 1896 C CA . CYS A 1 250 ? -3.410 13.496 -8.377 1.00 97.81 250 CYS A CA 1
ATOM 1897 C C . CYS A 1 250 ? -2.705 12.130 -8.419 1.00 97.81 250 CYS A C 1
ATOM 1899 O O . CYS A 1 250 ? -1.795 11.954 -9.228 1.00 97.81 250 CYS A O 1
ATOM 1901 N N . VAL A 1 251 ? -3.143 11.160 -7.603 1.00 98.00 251 VAL A N 1
ATOM 1902 C CA . VAL A 1 251 ? -2.659 9.769 -7.653 1.00 98.00 251 VAL A CA 1
ATOM 1903 C C . VAL A 1 251 ? -2.906 9.172 -9.037 1.00 98.00 251 VAL A C 1
ATOM 1905 O O . VAL A 1 251 ? -1.956 8.705 -9.649 1.00 98.00 251 VAL A O 1
ATOM 1908 N N . LEU A 1 252 ? -4.132 9.252 -9.566 1.00 97.75 252 LEU A N 1
ATOM 1909 C CA . LEU A 1 252 ? -4.487 8.730 -10.895 1.00 97.75 252 LEU A CA 1
ATOM 1910 C C . LEU A 1 252 ? -3.708 9.403 -12.036 1.00 97.75 252 LEU A C 1
ATOM 1912 O O . LEU A 1 252 ? -3.339 8.751 -13.013 1.00 97.75 252 LEU A O 1
ATOM 1916 N N . ILE A 1 253 ? -3.439 10.707 -11.924 1.00 95.88 253 ILE A N 1
ATOM 1917 C CA . ILE A 1 253 ? -2.595 11.418 -12.888 1.00 95.88 253 ILE A CA 1
ATOM 1918 C C . ILE A 1 253 ? -1.172 10.864 -12.829 1.00 95.88 253 ILE A C 1
ATOM 1920 O O . ILE A 1 253 ? -0.640 10.491 -13.872 1.00 95.88 253 ILE A O 1
ATOM 1924 N N . LEU A 1 254 ? -0.566 10.794 -11.638 1.00 95.62 254 LEU A N 1
ATOM 1925 C CA . LEU A 1 254 ? 0.804 10.308 -11.464 1.00 95.62 254 LEU A CA 1
ATOM 1926 C C . LEU A 1 254 ? 0.958 8.860 -11.936 1.00 95.62 254 LEU A C 1
ATOM 1928 O O . LEU A 1 254 ? 1.915 8.546 -12.633 1.00 95.62 254 LEU A O 1
ATOM 1932 N N . ASP A 1 255 ? -0.021 8.026 -11.616 1.00 96.38 255 ASP A N 1
ATOM 1933 C CA . ASP A 1 255 ? -0.146 6.654 -12.082 1.00 96.38 255 ASP A CA 1
ATOM 1934 C C . ASP A 1 255 ? -0.111 6.580 -13.611 1.00 96.38 255 ASP A C 1
ATOM 1936 O O . ASP A 1 255 ? 0.802 6.007 -14.184 1.00 96.38 255 ASP A O 1
ATOM 1940 N N . SER A 1 256 ? -0.970 7.333 -14.306 1.00 95.31 256 SER A N 1
ATOM 1941 C CA . SER A 1 256 ? -0.987 7.356 -15.778 1.00 95.31 256 SER A CA 1
ATOM 1942 C C . SER A 1 256 ? 0.332 7.813 -16.436 1.00 95.31 256 SER A C 1
ATOM 1944 O O . SER A 1 256 ? 0.573 7.540 -17.625 1.00 95.31 256 SER A O 1
ATOM 1946 N N . LEU A 1 257 ? 1.187 8.532 -15.692 1.00 94.94 257 LEU A N 1
ATOM 1947 C CA . LEU A 1 257 ? 2.484 9.004 -16.174 1.00 94.94 257 LEU A CA 1
ATOM 1948 C C . LEU A 1 257 ? 3.528 7.888 -16.228 1.00 94.94 257 LEU A C 1
ATOM 1950 O O . LEU A 1 257 ? 4.451 8.011 -17.035 1.00 94.94 257 LEU A O 1
ATOM 1954 N N . ASP A 1 258 ? 3.388 6.793 -15.476 1.00 94.50 258 ASP A N 1
ATOM 1955 C CA . ASP A 1 258 ? 4.339 5.680 -15.528 1.00 94.50 258 ASP A CA 1
ATOM 1956 C C . ASP A 1 258 ? 4.369 5.028 -16.923 1.00 94.50 258 ASP A C 1
ATOM 1958 O O . ASP A 1 258 ? 5.427 4.887 -17.539 1.00 94.50 258 ASP A O 1
ATOM 1962 N N . GLY A 1 259 ? 3.205 4.778 -17.518 1.00 92.56 259 GLY A N 1
ATOM 1963 C CA . GLY A 1 259 ? 3.050 4.197 -18.835 1.00 92.56 259 GLY A CA 1
ATOM 1964 C C . GLY A 1 259 ? 3.429 5.198 -19.916 1.00 92.56 259 GLY A C 1
ATOM 1965 O O . GLY A 1 259 ? 3.916 4.812 -20.982 1.00 92.56 259 GLY A O 1
ATOM 1966 N N . ALA A 1 260 ? 3.235 6.497 -19.663 1.00 92.62 260 ALA A N 1
ATOM 1967 C CA . ALA A 1 260 ? 3.698 7.551 -20.558 1.00 92.62 260 ALA A CA 1
ATOM 1968 C C . ALA A 1 260 ? 5.232 7.625 -20.593 1.00 92.62 260 ALA A C 1
ATOM 1970 O O . ALA A 1 260 ? 5.805 7.688 -21.683 1.00 92.62 260 ALA A O 1
ATOM 1971 N N . VAL A 1 261 ? 5.888 7.531 -19.433 1.00 91.81 261 VAL A N 1
ATOM 1972 C CA . VAL A 1 261 ? 7.347 7.441 -19.308 1.00 91.81 261 VAL A CA 1
ATOM 1973 C C . VAL A 1 261 ? 7.871 6.145 -19.923 1.00 91.81 261 VAL A C 1
ATOM 1975 O O . VAL A 1 261 ? 8.813 6.195 -20.710 1.00 91.81 261 VAL A O 1
ATOM 1978 N N . ALA A 1 262 ? 7.221 5.003 -19.692 1.00 91.62 262 ALA A N 1
ATOM 1979 C CA . ALA A 1 262 ? 7.602 3.732 -20.306 1.00 91.62 262 ALA A CA 1
ATOM 1980 C C . ALA A 1 262 ? 7.552 3.786 -21.844 1.00 91.62 262 ALA A C 1
ATOM 1982 O O . ALA A 1 262 ? 8.458 3.301 -22.520 1.00 91.62 262 ALA A O 1
ATOM 1983 N N . ARG A 1 263 ? 6.522 4.423 -22.420 1.00 91.25 263 ARG A N 1
ATOM 1984 C CA . ARG A 1 263 ? 6.431 4.658 -23.874 1.00 91.25 263 ARG A CA 1
ATOM 1985 C C . ARG A 1 263 ? 7.513 5.609 -24.374 1.00 91.25 263 ARG A C 1
ATOM 1987 O O . ARG A 1 263 ? 8.076 5.366 -25.435 1.00 91.25 263 ARG A O 1
ATOM 1994 N N . TYR A 1 264 ? 7.801 6.674 -23.629 1.00 89.19 264 TYR A N 1
ATOM 1995 C CA . TYR A 1 264 ? 8.852 7.631 -23.979 1.00 89.19 264 TYR A CA 1
ATOM 1996 C C . TYR A 1 264 ? 10.245 6.990 -23.992 1.00 89.19 264 TYR A C 1
ATOM 1998 O O . TYR A 1 264 ? 11.039 7.283 -24.880 1.00 89.19 264 TYR A O 1
ATOM 2006 N N . LEU A 1 265 ? 10.507 6.082 -23.051 1.00 88.69 265 LEU A N 1
ATOM 2007 C CA . LEU A 1 265 ? 11.757 5.329 -22.942 1.00 88.69 265 LEU A CA 1
ATOM 2008 C C . LEU A 1 265 ? 11.827 4.104 -23.877 1.00 88.69 265 LEU A C 1
ATOM 2010 O O . LEU A 1 265 ? 12.842 3.419 -23.895 1.00 88.69 265 LEU A O 1
ATOM 2014 N N . GLY A 1 266 ? 10.775 3.804 -24.649 1.00 87.81 266 GLY A N 1
ATOM 2015 C CA . GLY A 1 266 ? 10.758 2.665 -25.580 1.00 87.81 266 GLY A CA 1
ATOM 2016 C C . GLY A 1 266 ? 10.626 1.284 -24.920 1.00 87.81 266 GLY A C 1
ATOM 2017 O O . GLY A 1 266 ? 10.872 0.272 -25.565 1.00 87.81 266 GLY A O 1
ATOM 2018 N N . ILE A 1 267 ? 10.209 1.231 -23.654 1.00 86.62 267 ILE A N 1
ATOM 2019 C CA . ILE A 1 267 ? 10.108 0.017 -22.814 1.00 86.62 267 ILE A CA 1
ATOM 2020 C C . ILE A 1 267 ? 8.649 -0.365 -22.507 1.00 86.62 267 ILE A C 1
ATOM 2022 O O . ILE A 1 267 ? 8.358 -1.119 -21.579 1.00 86.62 267 ILE A O 1
ATOM 2026 N N . SER A 1 268 ? 7.698 0.200 -23.254 1.00 85.31 268 SER A N 1
ATOM 2027 C CA . SER A 1 268 ? 6.269 -0.029 -23.044 1.00 85.31 268 SER A CA 1
ATOM 2028 C C . SER A 1 268 ? 5.840 -1.460 -23.356 1.00 85.31 268 SER A C 1
ATOM 2030 O O . SER A 1 268 ? 6.338 -2.068 -24.300 1.00 85.31 268 SER A O 1
ATOM 2032 N N . GLY A 1 269 ? 4.830 -1.946 -22.630 1.00 80.50 269 GLY A N 1
ATOM 2033 C CA . GLY A 1 269 ? 4.260 -3.275 -22.851 1.00 80.50 269 GLY A CA 1
ATOM 2034 C C . GLY A 1 269 ? 5.125 -4.406 -22.302 1.00 80.50 269 GLY A C 1
ATOM 2035 O O . GLY A 1 269 ? 4.926 -5.549 -22.701 1.00 80.50 269 GLY A O 1
ATOM 2036 N N . SER A 1 270 ? 6.072 -4.109 -21.404 1.00 86.44 270 SER A N 1
ATOM 2037 C CA . SER A 1 270 ? 6.808 -5.151 -20.700 1.00 86.44 270 SER A CA 1
ATOM 2038 C C . SER A 1 270 ? 5.894 -5.836 -19.673 1.00 86.44 270 SER A C 1
ATOM 2040 O O . SER A 1 270 ? 5.179 -5.162 -18.924 1.00 86.44 270 SER A O 1
ATOM 2042 N N . PRO A 1 271 ? 5.901 -7.177 -19.592 1.00 88.62 271 PRO A N 1
ATOM 2043 C CA . PRO A 1 271 ? 5.107 -7.881 -18.592 1.00 88.62 271 PRO A CA 1
ATOM 2044 C C . PRO A 1 271 ? 5.492 -7.536 -17.146 1.00 88.62 271 PRO A C 1
ATOM 2046 O O . PRO A 1 271 ? 4.636 -7.541 -16.266 1.00 88.62 271 PRO A O 1
ATOM 2049 N N . THR A 1 272 ? 6.771 -7.227 -16.899 1.00 89.81 272 THR A N 1
ATOM 2050 C CA . THR A 1 272 ? 7.250 -6.738 -15.598 1.00 89.81 272 THR A CA 1
ATOM 2051 C C . THR A 1 272 ? 6.662 -5.363 -15.294 1.00 89.81 272 THR A C 1
ATOM 2053 O O . THR A 1 272 ? 6.151 -5.168 -14.201 1.00 89.81 272 THR A O 1
ATOM 2056 N N . GLY A 1 273 ? 6.643 -4.441 -16.266 1.00 91.50 273 GLY A N 1
ATOM 2057 C CA . GLY A 1 273 ? 6.030 -3.120 -16.104 1.00 91.50 273 GLY A CA 1
ATOM 2058 C C . GLY A 1 273 ? 4.536 -3.199 -15.794 1.00 91.50 273 GLY A C 1
ATOM 2059 O O . GLY A 1 273 ? 4.077 -2.543 -14.868 1.00 91.50 273 GLY A O 1
ATOM 2060 N N . TRP A 1 274 ? 3.799 -4.069 -16.492 1.00 93.25 274 TRP A N 1
ATOM 2061 C CA . TRP A 1 274 ? 2.390 -4.333 -16.179 1.00 93.25 274 TRP A CA 1
ATOM 2062 C C . TRP A 1 274 ? 2.198 -4.883 -14.758 1.00 93.25 274 TRP A C 1
ATOM 2064 O O . TRP A 1 274 ? 1.269 -4.479 -14.065 1.00 93.25 274 TRP A O 1
ATOM 2074 N N . LEU A 1 275 ? 3.074 -5.792 -14.309 1.00 94.94 275 LEU A N 1
ATOM 2075 C CA . LEU A 1 275 ? 2.988 -6.358 -12.962 1.00 94.94 275 LEU A CA 1
ATOM 2076 C C . LEU A 1 275 ? 3.312 -5.313 -11.884 1.00 94.94 275 LEU A C 1
ATOM 2078 O O . LEU A 1 275 ? 2.678 -5.309 -10.831 1.00 94.94 275 LEU A O 1
ATOM 2082 N N . THR A 1 276 ? 4.270 -4.422 -12.145 1.00 95.19 276 THR A N 1
ATOM 2083 C CA . THR A 1 276 ? 4.602 -3.288 -11.272 1.00 95.19 276 THR A CA 1
ATOM 2084 C C . THR A 1 276 ? 3.410 -2.355 -11.087 1.00 95.19 276 THR A C 1
ATOM 2086 O O . THR A 1 276 ? 3.039 -2.065 -9.950 1.00 95.19 276 THR A O 1
ATOM 2089 N N . ASP A 1 277 ? 2.803 -1.942 -12.198 1.00 95.88 277 ASP A N 1
ATOM 2090 C CA . ASP A 1 277 ? 1.637 -1.057 -12.256 1.00 95.88 277 ASP A CA 1
ATOM 2091 C C . ASP A 1 277 ? 0.441 -1.677 -11.512 1.00 95.88 277 ASP A C 1
ATOM 2093 O O . ASP A 1 277 ? 0.016 -1.195 -10.462 1.00 95.88 277 ASP A O 1
ATOM 2097 N N . VAL A 1 278 ? -0.002 -2.869 -11.936 1.00 96.44 278 VAL A N 1
ATOM 2098 C CA . VAL A 1 278 ? -1.192 -3.507 -11.352 1.00 96.44 278 VAL A CA 1
ATOM 2099 C C . VAL A 1 278 ? -1.039 -3.809 -9.863 1.00 96.44 278 VAL A C 1
ATOM 2101 O O . VAL A 1 278 ? -2.025 -3.835 -9.131 1.00 96.44 278 VAL A O 1
ATOM 2104 N N . SER A 1 279 ? 0.176 -4.079 -9.393 1.00 97.38 279 SER A N 1
ATOM 2105 C CA . SER A 1 279 ? 0.375 -4.404 -7.989 1.00 97.38 279 SER A CA 1
ATOM 2106 C C . SER A 1 279 ? 0.483 -3.165 -7.100 1.00 97.38 279 SER A C 1
ATOM 2108 O O . SER A 1 279 ? -0.071 -3.190 -6.001 1.00 97.38 279 SER A O 1
ATOM 2110 N N . ALA A 1 280 ? 1.036 -2.054 -7.604 1.00 97.94 280 ALA A N 1
ATOM 2111 C CA . ALA A 1 280 ? 0.926 -0.752 -6.942 1.00 97.94 280 ALA A CA 1
ATOM 2112 C C . ALA A 1 280 ? -0.545 -0.344 -6.804 1.00 97.94 280 ALA A C 1
ATOM 2114 O O . ALA A 1 280 ? -0.982 0.033 -5.717 1.00 97.94 280 ALA A O 1
ATOM 2115 N N . ASP A 1 281 ? -1.331 -0.537 -7.864 1.00 98.19 281 ASP A N 1
ATOM 2116 C CA . ASP A 1 281 ? -2.768 -0.275 -7.879 1.00 98.19 281 ASP A CA 1
ATOM 2117 C C . ASP A 1 281 ? -3.530 -1.026 -6.795 1.00 98.19 281 ASP A C 1
ATOM 2119 O O . ASP A 1 281 ? -4.308 -0.429 -6.048 1.00 98.19 281 ASP A O 1
ATOM 2123 N N . ARG A 1 282 ? -3.315 -2.342 -6.688 1.00 98.44 282 ARG A N 1
ATOM 2124 C CA . ARG A 1 282 ? -4.007 -3.161 -5.684 1.00 98.44 282 ARG A CA 1
ATOM 2125 C C . ARG A 1 282 ? -3.621 -2.757 -4.259 1.00 98.44 282 ARG A C 1
ATOM 2127 O O . ARG A 1 282 ? -4.489 -2.754 -3.386 1.00 98.44 282 ARG A O 1
ATOM 2134 N N . VAL A 1 283 ? -2.366 -2.371 -4.017 1.00 98.50 283 VAL A N 1
ATOM 2135 C CA . VAL A 1 283 ? -1.927 -1.878 -2.700 1.00 98.50 283 VAL A CA 1
ATOM 2136 C C . VAL A 1 283 ? -2.522 -0.498 -2.394 1.00 98.50 283 VAL A C 1
ATOM 2138 O O . VAL A 1 283 ? -3.049 -0.296 -1.300 1.00 98.50 283 VAL A O 1
ATOM 2141 N N . SER A 1 284 ? -2.534 0.429 -3.356 1.00 98.56 284 SER A N 1
ATOM 2142 C CA . SER A 1 284 ? -3.229 1.721 -3.238 1.00 98.56 284 SER A CA 1
ATOM 2143 C C . SER A 1 284 ? -4.707 1.555 -2.902 1.00 98.56 284 SER A C 1
ATOM 2145 O O . SER A 1 284 ? -5.228 2.203 -1.995 1.00 98.56 284 SER A O 1
ATOM 2147 N N . GLU A 1 285 ? -5.397 0.664 -3.608 1.00 98.75 285 GLU A N 1
ATOM 2148 C CA . GLU A 1 285 ? -6.809 0.380 -3.365 1.00 98.75 285 GLU A CA 1
ATOM 2149 C C . GLU A 1 285 ? -7.038 -0.208 -1.967 1.00 98.75 285 GLU A C 1
ATOM 2151 O O . GLU A 1 285 ? -7.984 0.197 -1.289 1.00 98.75 285 GLU A O 1
ATOM 2156 N N . ALA A 1 286 ? -6.155 -1.096 -1.493 1.00 98.69 286 ALA A N 1
ATOM 2157 C CA . ALA A 1 286 ? -6.197 -1.614 -0.126 1.00 98.69 286 ALA A CA 1
ATOM 2158 C C . ALA A 1 286 ? -6.055 -0.502 0.924 1.00 98.69 286 ALA A C 1
ATOM 2160 O O . ALA A 1 286 ? -6.834 -0.465 1.877 1.00 98.69 286 ALA A O 1
ATOM 2161 N N . LEU A 1 287 ? -5.132 0.446 0.719 1.00 98.44 287 LEU A N 1
ATOM 2162 C CA . LEU A 1 287 ? -4.960 1.608 1.601 1.00 98.44 287 LEU A CA 1
ATOM 2163 C C . LEU A 1 287 ? -6.219 2.482 1.651 1.00 98.44 287 LEU A C 1
ATOM 2165 O O . LEU A 1 287 ? -6.639 2.902 2.727 1.00 98.44 287 LEU A O 1
ATOM 2169 N N . MET A 1 288 ? -6.854 2.733 0.505 1.00 98.25 288 MET A N 1
ATOM 2170 C CA . MET A 1 288 ? -8.102 3.504 0.445 1.00 98.25 288 MET A CA 1
ATOM 2171 C C . MET A 1 288 ? -9.253 2.794 1.167 1.00 98.25 288 MET A C 1
ATOM 2173 O O . MET A 1 288 ? -10.033 3.434 1.874 1.00 98.25 288 MET A O 1
ATOM 2177 N N . CYS A 1 289 ? -9.339 1.467 1.031 1.00 98.44 289 CYS A N 1
ATOM 2178 C CA . CYS A 1 289 ? -10.383 0.648 1.649 1.00 98.44 289 CYS A CA 1
ATOM 2179 C C . CYS A 1 289 ? -10.349 0.642 3.184 1.00 98.44 289 CYS A C 1
ATOM 2181 O O . CYS A 1 289 ? -11.308 0.178 3.792 1.00 98.44 289 CYS A O 1
ATOM 2183 N N . VAL A 1 290 ? -9.294 1.162 3.821 1.00 98.25 290 VAL A N 1
ATOM 2184 C CA . VAL A 1 290 ? -9.250 1.331 5.283 1.00 98.25 290 VAL A CA 1
ATOM 2185 C C . VAL A 1 290 ? -10.308 2.331 5.767 1.00 98.25 290 VAL A C 1
ATOM 2187 O O . VAL A 1 290 ? -10.860 2.156 6.850 1.00 98.25 290 VAL A O 1
ATOM 2190 N N . ALA A 1 291 ? -10.592 3.372 4.978 1.00 97.88 291 ALA A N 1
ATOM 2191 C CA . ALA A 1 291 ? -11.509 4.454 5.353 1.00 97.88 291 ALA A CA 1
ATOM 2192 C C . ALA A 1 291 ? -12.820 4.467 4.553 1.00 97.88 291 ALA A C 1
ATOM 2194 O O . ALA A 1 291 ? -13.777 5.132 4.947 1.00 97.88 291 ALA A O 1
ATOM 2195 N N . LEU A 1 292 ? -12.857 3.782 3.407 1.00 98.00 292 LEU A N 1
ATOM 2196 C CA . LEU A 1 292 ? -14.054 3.702 2.575 1.00 98.00 292 LEU A CA 1
ATOM 2197 C C . LEU A 1 292 ? -15.072 2.698 3.142 1.00 98.00 292 LEU A C 1
ATOM 2199 O O . LEU A 1 292 ? -14.700 1.784 3.879 1.00 98.00 292 LEU A O 1
ATOM 2203 N N . PRO A 1 293 ? -16.365 2.831 2.788 1.00 97.06 293 PRO A N 1
ATOM 2204 C CA . PRO A 1 293 ? -17.390 1.895 3.229 1.00 97.06 293 PRO A CA 1
ATOM 2205 C C . PRO A 1 293 ? -17.094 0.449 2.821 1.00 97.06 293 PRO A C 1
ATOM 2207 O O . PRO A 1 293 ? -16.494 0.189 1.776 1.00 97.06 293 PRO A O 1
ATOM 2210 N N . TRP A 1 294 ? -17.623 -0.494 3.603 1.00 94.50 294 TRP A N 1
ATOM 2211 C CA . TRP A 1 294 ? -17.383 -1.934 3.453 1.00 94.50 294 TRP A CA 1
ATOM 2212 C C . TRP A 1 294 ? -17.526 -2.507 2.021 1.00 94.50 294 TRP A C 1
ATOM 2214 O O . TRP A 1 294 ? -16.743 -3.400 1.681 1.00 94.50 294 TRP A O 1
ATOM 2224 N N . PRO A 1 295 ? -18.426 -2.022 1.128 1.00 97.19 295 PRO A N 1
ATOM 2225 C CA . PRO A 1 295 ? -18.518 -2.554 -0.230 1.00 97.19 295 PRO A CA 1
ATOM 2226 C C . PRO A 1 295 ? -17.245 -2.322 -1.056 1.00 97.19 295 PRO A C 1
ATOM 2228 O O . PRO A 1 295 ? -16.960 -3.107 -1.956 1.00 97.19 295 PRO A O 1
ATOM 2231 N N . PHE A 1 296 ? -16.436 -1.301 -0.747 1.00 98.44 296 PHE A N 1
ATOM 2232 C CA . PHE A 1 296 ? -15.154 -1.085 -1.426 1.00 98.44 296 PHE A CA 1
ATOM 2233 C C . PHE A 1 296 ? -14.149 -2.200 -1.127 1.00 98.44 296 PHE A C 1
ATOM 2235 O O . PHE A 1 296 ? -13.441 -2.628 -2.034 1.00 98.44 296 PHE A O 1
ATOM 2242 N N . THR A 1 297 ? -14.137 -2.745 0.092 1.00 98.44 297 THR A N 1
ATOM 2243 C CA . THR A 1 297 ? -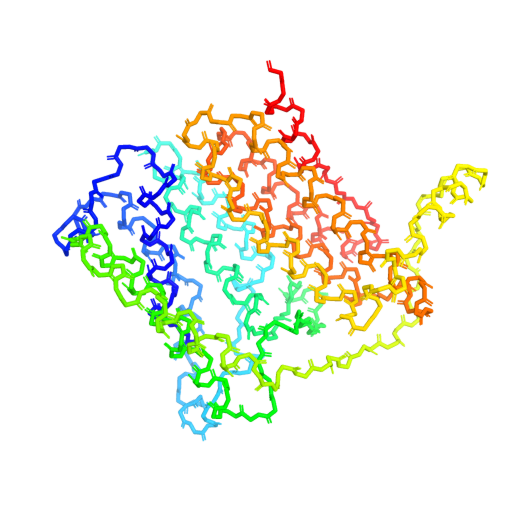13.318 -3.917 0.444 1.00 98.44 297 THR A CA 1
ATOM 2244 C C . THR A 1 297 ? -13.731 -5.152 -0.370 1.00 98.44 297 THR A C 1
ATOM 2246 O O . THR A 1 297 ? -12.881 -5.942 -0.787 1.00 98.44 297 THR A O 1
ATOM 2249 N N . LEU A 1 298 ? -15.029 -5.306 -0.658 1.00 98.44 298 LEU A N 1
ATOM 2250 C CA . LEU A 1 298 ? -15.538 -6.386 -1.507 1.00 98.44 298 LEU A CA 1
ATOM 2251 C C . LEU A 1 298 ? -15.089 -6.192 -2.954 1.00 98.44 298 LEU A C 1
ATOM 2253 O O . LEU A 1 298 ? -14.565 -7.122 -3.566 1.00 98.44 298 LEU A O 1
ATOM 2257 N N . LEU A 1 299 ? -15.234 -4.974 -3.478 1.00 98.56 299 LEU A N 1
ATOM 2258 C CA . LEU A 1 299 ? -14.766 -4.632 -4.817 1.00 98.56 299 LEU A CA 1
ATOM 2259 C C . LEU A 1 299 ? -13.253 -4.818 -4.953 1.00 98.56 299 LEU A C 1
ATOM 2261 O O . LEU A 1 299 ? -12.823 -5.361 -5.962 1.00 98.56 299 LEU A O 1
ATOM 2265 N N . LEU A 1 300 ? -12.460 -4.451 -3.942 1.00 98.56 300 LEU A N 1
ATOM 2266 C CA . LEU A 1 300 ? -11.023 -4.728 -3.886 1.00 98.56 300 LEU A CA 1
ATOM 2267 C C . LEU A 1 300 ? -10.752 -6.230 -3.981 1.00 98.56 300 LEU A C 1
ATOM 2269 O O . LEU A 1 300 ? -9.963 -6.649 -4.823 1.00 98.56 300 LEU A O 1
ATOM 2273 N N . THR A 1 301 ? -11.424 -7.038 -3.158 1.00 98.56 301 THR A N 1
ATOM 2274 C CA . THR A 1 301 ? -11.249 -8.500 -3.148 1.00 98.56 301 THR A CA 1
ATOM 2275 C C . THR A 1 301 ? -11.503 -9.078 -4.543 1.00 98.56 301 THR A C 1
ATOM 2277 O O . THR A 1 301 ? -10.676 -9.813 -5.085 1.00 98.56 301 THR A O 1
ATOM 2280 N N . ILE A 1 302 ? -12.616 -8.680 -5.169 1.00 98.50 302 ILE A N 1
ATOM 2281 C CA . ILE A 1 302 ? -12.962 -9.070 -6.540 1.00 98.50 302 ILE A CA 1
ATOM 2282 C C . ILE A 1 302 ? -11.890 -8.579 -7.521 1.00 98.50 302 ILE A C 1
ATOM 2284 O O . ILE A 1 302 ? -11.456 -9.344 -8.378 1.00 98.50 302 ILE A O 1
ATOM 2288 N N . ASN A 1 303 ? -11.428 -7.335 -7.394 1.00 98.38 303 ASN A N 1
ATOM 2289 C CA . ASN A 1 303 ? -10.448 -6.740 -8.299 1.00 98.38 303 ASN A CA 1
ATOM 2290 C C . ASN A 1 303 ? -9.088 -7.450 -8.240 1.00 98.38 303 ASN A C 1
ATOM 2292 O O . ASN A 1 303 ? -8.474 -7.686 -9.278 1.00 98.38 303 ASN A O 1
ATOM 2296 N N . VAL A 1 304 ? -8.631 -7.855 -7.050 1.00 98.31 304 VAL A N 1
ATOM 2297 C CA . VAL A 1 304 ? -7.404 -8.652 -6.890 1.00 98.31 304 VAL A CA 1
ATOM 2298 C C . VAL A 1 304 ? -7.572 -10.028 -7.541 1.00 98.31 304 VAL A C 1
ATOM 2300 O O . VAL A 1 304 ? -6.696 -10.465 -8.287 1.00 98.31 304 VAL A O 1
ATOM 2303 N N . VAL A 1 305 ? -8.715 -10.695 -7.343 1.00 98.19 305 VAL A N 1
ATOM 2304 C CA . VAL A 1 305 ? -9.008 -11.977 -8.010 1.00 98.19 305 VAL A CA 1
ATOM 2305 C C . VAL A 1 305 ? -9.027 -11.816 -9.533 1.00 98.19 305 VAL A C 1
ATOM 2307 O O . VAL A 1 305 ? -8.422 -12.622 -10.239 1.00 98.19 305 VAL A O 1
ATOM 2310 N N . LEU A 1 306 ? -9.650 -10.756 -10.054 1.00 97.62 306 LEU A N 1
ATOM 2311 C CA . LEU A 1 306 ? -9.656 -10.451 -11.485 1.00 97.62 306 LEU A CA 1
ATOM 2312 C C . LEU A 1 306 ? -8.245 -10.179 -12.024 1.00 97.62 306 LEU A C 1
ATOM 2314 O O . LEU A 1 306 ? -7.925 -10.651 -13.114 1.00 97.62 306 LEU A O 1
ATOM 2318 N N . THR A 1 307 ? -7.365 -9.522 -11.261 1.00 96.50 307 THR A N 1
ATOM 2319 C CA . THR A 1 307 ? -5.942 -9.377 -11.613 1.00 96.50 307 THR A CA 1
ATOM 2320 C C . THR A 1 307 ? -5.240 -10.734 -11.734 1.00 96.50 307 THR A C 1
ATOM 2322 O O . THR A 1 307 ? -4.525 -10.976 -12.709 1.00 96.50 307 THR A O 1
ATOM 2325 N N . LEU A 1 308 ? -5.461 -11.653 -10.790 1.00 96.75 308 LEU A N 1
ATOM 2326 C CA . LEU A 1 308 ? -4.866 -12.996 -10.828 1.00 96.75 308 LEU A CA 1
ATOM 2327 C C . LEU A 1 308 ? -5.398 -13.826 -12.007 1.00 96.75 308 LEU A C 1
ATOM 2329 O O . LEU A 1 308 ? -4.640 -14.517 -12.690 1.00 96.75 308 LEU A O 1
ATOM 2333 N N . LEU A 1 309 ? -6.697 -13.727 -12.294 1.00 95.88 309 LEU A N 1
ATOM 2334 C CA . LEU A 1 309 ? -7.307 -14.358 -13.464 1.00 95.88 309 LEU A CA 1
ATOM 2335 C C . LEU A 1 309 ? -6.802 -13.739 -14.771 1.00 95.88 309 LEU A C 1
ATOM 2337 O O . LEU A 1 309 ? -6.574 -14.463 -15.739 1.00 95.88 309 LEU A O 1
ATOM 2341 N N . SER A 1 310 ? -6.552 -12.428 -14.784 1.00 94.69 310 SER A N 1
ATOM 2342 C CA . SER A 1 310 ? -5.997 -11.720 -15.939 1.00 94.69 310 SER A CA 1
ATOM 2343 C C . SER A 1 310 ? -4.629 -12.262 -16.334 1.00 94.69 310 SER A C 1
ATOM 2345 O O . SER A 1 310 ? -4.381 -12.519 -17.512 1.00 94.69 310 SER A O 1
ATOM 2347 N N . LEU A 1 311 ? -3.773 -12.517 -15.340 1.00 93.06 311 LEU A N 1
ATOM 2348 C CA . LEU A 1 311 ? -2.483 -13.180 -15.527 1.00 93.06 311 LEU A CA 1
ATOM 2349 C C . LEU A 1 311 ? -2.635 -14.589 -16.088 1.00 93.06 311 LEU A C 1
ATOM 2351 O O . LEU A 1 311 ? -1.958 -14.951 -17.047 1.00 93.06 311 LEU A O 1
ATOM 2355 N N . ARG A 1 312 ? -3.547 -15.377 -15.510 1.00 93.56 312 ARG A N 1
ATOM 2356 C CA . ARG A 1 312 ? -3.783 -16.761 -15.931 1.00 93.56 312 ARG A CA 1
ATOM 2357 C C . ARG A 1 312 ? -4.321 -16.859 -17.359 1.00 93.56 312 ARG A C 1
ATOM 2359 O O . ARG A 1 312 ? -3.982 -17.797 -18.073 1.00 93.56 312 ARG A O 1
ATOM 2366 N N . TRP A 1 313 ? -5.182 -15.930 -17.765 1.00 93.25 313 TRP A N 1
ATOM 2367 C CA . TRP A 1 313 ? -5.841 -15.946 -19.074 1.00 93.25 313 TRP A CA 1
ATOM 2368 C C . TRP A 1 313 ? -5.131 -15.110 -20.141 1.00 93.25 313 TRP A C 1
ATOM 2370 O O . TRP A 1 313 ? -5.521 -15.170 -21.307 1.00 93.25 313 TRP A O 1
ATOM 2380 N N . GLY A 1 314 ? -4.129 -14.310 -19.767 1.00 90.06 314 GLY A N 1
ATOM 2381 C CA . GLY A 1 314 ? -3.473 -13.368 -20.675 1.00 90.06 314 GLY A CA 1
ATOM 2382 C C . GLY A 1 314 ? -4.415 -12.275 -21.194 1.00 90.06 314 GLY A C 1
ATOM 2383 O O . GLY A 1 314 ? -4.261 -11.808 -22.322 1.00 90.06 314 GLY A O 1
ATOM 2384 N N . ARG A 1 315 ? -5.430 -11.896 -20.406 1.00 91.19 315 ARG A N 1
ATOM 2385 C CA . ARG A 1 315 ? -6.431 -10.874 -20.756 1.00 91.19 315 ARG A CA 1
ATOM 2386 C C . ARG A 1 315 ? -6.572 -9.889 -19.613 1.00 91.19 315 ARG A C 1
ATOM 2388 O O . ARG A 1 315 ? -6.823 -10.311 -18.499 1.00 91.19 315 ARG A O 1
ATOM 2395 N N . ASN A 1 316 ? -6.486 -8.594 -19.892 1.00 89.56 316 ASN A N 1
ATOM 2396 C CA . ASN A 1 316 ? -6.624 -7.574 -18.856 1.00 89.56 316 ASN A CA 1
ATOM 2397 C C . ASN A 1 316 ? -8.095 -7.387 -18.474 1.00 89.56 316 ASN A C 1
ATOM 2399 O O . ASN A 1 316 ? -8.872 -6.827 -19.246 1.00 89.56 316 ASN A O 1
ATOM 2403 N N . VAL A 1 317 ? -8.456 -7.835 -17.276 1.00 93.00 317 VAL A N 1
ATOM 2404 C CA . VAL A 1 317 ? -9.760 -7.618 -16.653 1.00 93.00 317 VAL A CA 1
ATOM 2405 C C . VAL A 1 317 ? -9.520 -6.957 -15.303 1.00 93.00 317 VAL A C 1
ATOM 2407 O O . VAL A 1 317 ? -8.994 -7.574 -14.382 1.00 93.00 317 VAL A O 1
ATOM 2410 N N . ILE A 1 318 ? -9.883 -5.682 -15.198 1.00 93.69 318 ILE A N 1
ATOM 2411 C CA . ILE A 1 318 ? -9.727 -4.889 -13.977 1.00 93.69 318 ILE A CA 1
ATOM 2412 C C . ILE A 1 318 ? -10.992 -4.073 -13.731 1.00 93.69 318 ILE A C 1
ATOM 2414 O O . ILE A 1 318 ? -11.652 -3.629 -14.673 1.00 93.69 318 ILE A O 1
ATOM 2418 N N . LEU A 1 319 ? -11.314 -3.855 -12.462 1.00 96.00 319 LEU A N 1
ATOM 2419 C CA . LEU A 1 319 ? -12.283 -2.855 -12.039 1.00 96.00 319 LEU A CA 1
ATOM 2420 C C . LEU A 1 319 ? -11.542 -1.527 -11.832 1.00 96.00 319 LEU A C 1
ATOM 2422 O O . LEU A 1 319 ? -10.505 -1.515 -11.163 1.00 96.00 319 LEU A O 1
ATOM 2426 N N . PRO A 1 320 ? -12.049 -0.395 -12.353 1.00 96.81 320 PRO A N 1
ATOM 2427 C CA . PRO A 1 320 ? -11.430 0.913 -12.153 1.00 96.81 320 PRO A CA 1
ATOM 2428 C C . PRO A 1 320 ? -11.761 1.461 -10.752 1.00 96.81 320 PRO A C 1
ATOM 2430 O O . PRO A 1 320 ? -12.353 2.529 -10.611 1.00 96.81 320 PRO A O 1
ATOM 2433 N N . LEU A 1 321 ? -11.406 0.721 -9.696 1.00 97.94 321 LEU A N 1
ATOM 2434 C CA . LEU A 1 321 ? -11.869 0.960 -8.326 1.00 97.94 321 LEU A CA 1
ATOM 2435 C C . LEU A 1 321 ? -11.481 2.347 -7.800 1.00 97.94 321 LEU A C 1
ATOM 2437 O O . LEU A 1 321 ? -12.304 3.016 -7.179 1.00 97.94 321 LEU A O 1
ATOM 2441 N N . ARG A 1 322 ? -10.276 2.830 -8.125 1.00 98.12 322 ARG A N 1
ATOM 2442 C CA . ARG A 1 322 ? -9.847 4.200 -7.795 1.00 98.12 322 ARG A CA 1
ATOM 2443 C C . ARG A 1 322 ? -10.737 5.270 -8.446 1.00 98.12 322 ARG A C 1
ATOM 2445 O O . ARG A 1 322 ? -11.048 6.265 -7.806 1.00 98.12 322 ARG A O 1
ATOM 2452 N N . HIS A 1 323 ? -11.226 5.049 -9.668 1.00 98.25 323 HIS A N 1
ATOM 2453 C CA . HIS A 1 323 ? -12.155 5.978 -10.327 1.00 98.25 323 HIS A CA 1
ATOM 2454 C C . HIS A 1 323 ? -13.547 5.930 -9.687 1.00 98.25 323 HIS A C 1
ATOM 2456 O O . HIS A 1 323 ? -14.155 6.974 -9.464 1.00 98.25 323 HIS A O 1
ATOM 2462 N N . LEU A 1 324 ? -14.032 4.732 -9.339 1.00 98.44 324 LEU A N 1
ATOM 2463 C CA . LEU A 1 324 ? -15.287 4.576 -8.595 1.00 98.44 324 LEU A CA 1
ATOM 2464 C C . LEU A 1 324 ? -15.219 5.274 -7.232 1.00 98.44 324 LEU A C 1
ATOM 2466 O O . LEU A 1 324 ? -16.185 5.910 -6.824 1.00 98.44 324 LEU A O 1
ATOM 2470 N N . ALA A 1 325 ? -14.069 5.208 -6.559 1.00 98.38 325 ALA A N 1
ATOM 2471 C CA . ALA A 1 325 ? -13.837 5.933 -5.318 1.00 98.38 325 ALA A CA 1
ATOM 2472 C C . ALA A 1 325 ? -13.856 7.453 -5.531 1.00 98.38 325 ALA A C 1
ATOM 2474 O O . ALA A 1 325 ? -14.503 8.139 -4.756 1.00 98.38 325 ALA A O 1
ATOM 2475 N N . VAL A 1 326 ? -13.230 7.991 -6.588 1.00 98.69 326 VAL A N 1
ATOM 2476 C CA . VAL A 1 326 ? -13.340 9.431 -6.911 1.00 98.69 326 VAL A CA 1
ATOM 2477 C C . VAL A 1 326 ? -14.802 9.844 -7.077 1.00 98.69 326 VAL A C 1
ATOM 2479 O O . VAL A 1 326 ? -15.212 10.841 -6.495 1.00 98.69 326 VAL A O 1
ATOM 2482 N N . ILE A 1 327 ? -15.592 9.070 -7.827 1.00 98.38 327 ILE A N 1
ATOM 2483 C CA . ILE A 1 327 ? -17.023 9.346 -8.021 1.00 98.38 327 ILE A CA 1
ATOM 2484 C C . ILE A 1 327 ? -17.753 9.337 -6.674 1.00 98.38 327 ILE A C 1
ATOM 2486 O O . ILE A 1 327 ? -18.461 10.288 -6.363 1.00 98.38 327 ILE A O 1
ATOM 2490 N N . TYR A 1 328 ? -17.532 8.307 -5.854 1.00 98.31 328 TYR A N 1
ATOM 2491 C CA . TYR A 1 328 ? -18.120 8.198 -4.518 1.00 98.31 328 TYR A CA 1
ATOM 2492 C C . TYR A 1 328 ? -17.740 9.363 -3.590 1.00 98.31 328 TYR A C 1
ATOM 2494 O O . TYR A 1 328 ? -18.551 9.776 -2.779 1.00 98.31 328 TYR A O 1
ATOM 2502 N N . LEU A 1 329 ? -16.519 9.893 -3.688 1.00 98.25 329 LEU A N 1
ATOM 2503 C CA . LEU A 1 329 ? -16.059 11.004 -2.846 1.00 98.25 329 LEU A CA 1
ATOM 2504 C C . LEU A 1 329 ? -16.611 12.374 -3.279 1.00 98.25 329 LEU A C 1
ATOM 2506 O O . LEU A 1 329 ? -16.479 13.336 -2.522 1.00 98.25 329 LEU A O 1
ATOM 2510 N N . ILE A 1 330 ? -17.148 12.482 -4.497 1.00 97.94 330 ILE A N 1
ATOM 2511 C CA . ILE A 1 330 ? -17.691 13.728 -5.062 1.00 97.94 330 ILE A CA 1
ATOM 2512 C C . ILE A 1 330 ? -19.217 13.802 -4.919 1.00 97.94 330 ILE A C 1
ATOM 2514 O O . ILE A 1 330 ? -19.740 14.907 -4.775 1.00 97.94 330 ILE A O 1
ATOM 2518 N N . LEU A 1 331 ? -19.909 12.662 -5.018 1.00 95.94 331 LEU A N 1
ATOM 2519 C CA . LEU A 1 331 ? -21.368 12.550 -4.893 1.00 95.94 331 LEU A CA 1
ATOM 2520 C C . LEU A 1 331 ? -21.816 12.548 -3.428 1.00 95.94 331 LEU A C 1
ATOM 2522 O O . LEU A 1 331 ? -22.860 13.181 -3.159 1.00 95.94 331 LEU A O 1
#

Radius of gyration: 19.55 Å; chains: 1; bounding box: 46×40×60 Å

Secondary structure (DSSP, 8-state):
--HHHHHHHHHHHHHHHSTTPPP--HHHHHH-HHHHHHHHHHHTGGGGGGGGHHHHHHHSS--GGG--GGGSHHHHHHHHHHHHHHHTTT-HHHHHHHHHHHHHHHHHHS-B-TTTTT----B--S-S--S-HHHHHHHHHHHHHHHHHHHHHHH-GGGGGGHHHHHHHHHHHTTT------------PPPPPPPHHHHHHHHHHHHHHHHHHGGG-HHHHHHHHHHHTTHHHHHHHTT-HHHHHHHHHHHHHHHHHHHHHHHHTT-TT-HHHHHHHHHHHHHHHHHHTTTS-HHHHHHHHHHHHHHHHHHHHT------HHHHHHHHHH-

Foldseek 3Di:
DLLLLLLLQLLLCLCQQPPPQAQPDVVSCVPPLLNVLLSCLLCVQVVLLVVVVVVCVVVVDDDQVSGDCLLALVVLLVQLVVLLVCVVVVNSLSNLSSNLSNNLCPQQQHWYCRQPPLGNDTAHLLNAADPDPVLSVQLSVLSSQLSVLSSCCSVPVVSVVVNVVSVVSNVVSSVHRDPDDQPQAPDAQDDDDDDPVVVVVVCVVCVVVLVVCLSSALSNLLSVLLVLLQCLSSCLSVLVLVVSLVSLVVSVVSLVSSQVSCVVVVRHRHPNSVSSSLRSVLSSLSSNCSNDDSVSSVLSSVQSVQVNVCSVVVHDDGDPSSVVSSVVSVD

pLDDT: mean 90.73, std 12.15, range [36.94, 98.75]